Protein AF-A0A6I6GIM4-F1 (afdb_monomer)

Radius of gyration: 24.48 Å; Cα contacts (8 Å, |Δi|>4): 472; chains: 1; bounding box: 62×63×60 Å

Organism: NCBI:txid2676868

Mean predicted aligned error: 16.86 Å

Sequence (291 aa):
MNRTTFIKNLISLFGVGALPKALIKQYQKVYLLQCFVRGFRFHQGPKLLEQMTVGQLLELQREPQNEHDACAIALYYCPHMIGYIPREENEILSRLMDAQVVELLAEITHIEPKAQAWEHVAIAVYVLKEITNEPLPETASYLTTIESPNYRTLRSSNDRLTRVSYAQLAPHHGRKEIQNADDFYIRLVDHSDNDRVYQLIHEGFNTAENMELAVQESRIIINRNRLPQDLQLDDVVKALDDEIVNIDGHFAENGYVVANIDRLAELSARIQRFTEVTDKEGRLFFDAIMQ

Nearest PDB structures (foldseek):
  3k2y-assembly1_A  TM=8.276E-01  e=1.672E-06  Lactiplantibacillus plantarum
  4xzg-assembly1_A  TM=7.308E-01  e=5.152E-06  Homo sapiens
  4hiz-assembly1_A  TM=2.020E-01  e=6.082E+00  Escherichia phage phi92

Secondary structure (DSSP, 8-state):
--HHHHHHHHHHHTT-----GGG---EEEEEEEEEEPBTGGGSSHHHHGGG--TT-EEEEEE-TT-SS-TT-EEEEETTEEEEE--TTTHHHHHHHHHTT-S--EEEEEEE-TTS-TTTSEEEEEEEEEE--SSPPPGGGGGGGPPPPP---EEE-TTS-EEE---------TTPPPP-SHHHHHHHHHHT-SSTHHHHHHHHHHSSHHHHHHHHHTT-EEEEGGGS-HHHHHSHHHHHHHTT--B-TTTSSSS-EEEPPHHHHHHTGGGEEEEEEEE-TTS-EEEEEEE-

pLDDT: mean 76.74, std 18.9, range [29.77, 98.69]

InterPro domains:
  IPR014905 HIRAN domain [PF08797] (32-127)
  IPR014905 HIRAN domain [SM00910] (30-129)

Structure (mmCIF, N/CA/C/O backbone):
data_AF-A0A6I6GIM4-F1
#
_entry.id   AF-A0A6I6GIM4-F1
#
loop_
_atom_site.group_PDB
_atom_site.id
_atom_site.type_symbol
_atom_site.label_atom_id
_atom_site.label_alt_id
_atom_site.label_comp_id
_atom_site.label_asym_id
_atom_site.label_entity_id
_atom_site.label_seq_id
_atom_site.pdbx_PDB_ins_code
_atom_site.Cartn_x
_atom_site.Cartn_y
_atom_site.Cartn_z
_atom_site.occupancy
_atom_site.B_iso_or_equiv
_atom_site.auth_seq_id
_atom_site.auth_comp_id
_atom_site.auth_asym_id
_atom_site.auth_atom_id
_atom_site.pdbx_PDB_model_num
ATOM 1 N N . MET A 1 1 ? 0.442 34.697 10.704 1.00 51.22 1 MET A N 1
ATOM 2 C CA . MET A 1 1 ? -0.102 34.641 12.081 1.00 51.22 1 MET A CA 1
ATOM 3 C C . MET A 1 1 ? -0.052 33.186 12.535 1.00 51.22 1 MET A C 1
ATOM 5 O O . MET A 1 1 ? -0.595 32.347 11.830 1.00 51.22 1 MET A O 1
ATOM 9 N N . ASN A 1 2 ? 0.659 32.853 13.617 1.00 51.97 2 ASN A N 1
ATOM 10 C CA . ASN A 1 2 ? 0.813 31.455 14.049 1.00 51.97 2 ASN A CA 1
ATOM 11 C C . ASN A 1 2 ? -0.539 30.869 14.488 1.00 51.97 2 ASN A C 1
ATOM 13 O O . ASN A 1 2 ? -1.262 31.506 15.256 1.00 51.97 2 ASN A O 1
ATOM 17 N N . ARG A 1 3 ? -0.869 29.651 14.024 1.00 60.56 3 ARG A N 1
ATOM 18 C CA . ARG A 1 3 ? -2.146 28.954 14.310 1.00 60.56 3 ARG A CA 1
ATOM 19 C C . ARG A 1 3 ? -2.437 28.891 15.817 1.00 60.56 3 ARG A C 1
ATOM 21 O O . ARG A 1 3 ? -3.567 29.098 16.248 1.00 60.56 3 ARG A O 1
ATOM 28 N N . THR A 1 4 ? -1.392 28.733 16.625 1.00 65.25 4 THR A N 1
ATOM 29 C CA . THR A 1 4 ? -1.445 28.707 18.093 1.00 65.25 4 THR A CA 1
ATOM 30 C C . THR A 1 4 ? -1.867 30.043 18.711 1.00 65.25 4 THR A C 1
ATOM 32 O O . THR A 1 4 ? -2.562 30.061 19.723 1.00 65.25 4 THR A O 1
ATOM 35 N N . THR A 1 5 ? -1.468 31.171 18.121 1.00 66.12 5 THR A N 1
ATOM 36 C CA . THR A 1 5 ? -1.800 32.513 18.628 1.00 66.12 5 THR A CA 1
ATOM 37 C C . THR A 1 5 ? -3.248 32.879 18.308 1.00 66.12 5 THR A C 1
ATOM 39 O O . THR A 1 5 ? -3.926 33.478 19.135 1.00 66.12 5 THR A O 1
ATOM 42 N N . PHE A 1 6 ? -3.749 32.455 17.143 1.00 67.00 6 PHE A N 1
ATOM 43 C CA . PHE A 1 6 ? -5.148 32.651 16.760 1.00 67.00 6 PHE A CA 1
ATOM 44 C C . PHE A 1 6 ? -6.108 31.909 17.700 1.00 67.00 6 PHE A C 1
ATOM 46 O O . PHE A 1 6 ? -7.043 32.510 18.219 1.00 67.00 6 PHE A O 1
ATOM 53 N N . ILE A 1 7 ? -5.826 30.634 17.992 1.00 68.00 7 ILE A N 1
ATOM 54 C CA . ILE A 1 7 ? -6.651 29.821 18.898 1.00 68.00 7 ILE A CA 1
ATOM 55 C C . ILE A 1 7 ? -6.644 30.400 20.321 1.00 68.00 7 ILE A C 1
ATOM 57 O O . ILE A 1 7 ? -7.695 30.504 20.946 1.00 68.00 7 ILE A O 1
ATOM 61 N N . LYS A 1 8 ? -5.485 30.850 20.824 1.00 58.81 8 LYS A N 1
ATOM 62 C CA . LYS A 1 8 ? -5.384 31.486 22.150 1.00 58.81 8 LYS A CA 1
ATOM 63 C C . LYS A 1 8 ? -6.223 32.763 22.256 1.00 58.81 8 LYS A C 1
ATOM 65 O O . LYS A 1 8 ? -6.936 32.931 23.242 1.00 58.81 8 LYS A O 1
ATOM 70 N N . ASN A 1 9 ? -6.183 33.616 21.233 1.00 64.62 9 ASN A N 1
ATOM 71 C CA . ASN A 1 9 ? -6.959 34.857 21.213 1.00 64.62 9 ASN A CA 1
ATOM 72 C C . ASN A 1 9 ? -8.470 34.595 21.077 1.00 64.62 9 ASN A C 1
ATOM 74 O O . ASN A 1 9 ? -9.275 35.312 21.671 1.00 64.62 9 ASN A O 1
ATOM 78 N N . LEU A 1 10 ? -8.861 33.544 20.346 1.00 64.56 10 LEU A N 1
ATOM 79 C CA . LEU A 1 10 ? -10.259 33.132 20.225 1.00 64.56 10 LEU A CA 1
ATOM 80 C C . LEU A 1 10 ? -10.812 32.631 21.570 1.00 64.56 10 LEU A C 1
ATOM 82 O O . LEU A 1 10 ? -11.891 33.040 21.982 1.00 64.56 10 LEU A O 1
ATOM 86 N N . ILE A 1 11 ? -10.042 31.818 22.299 1.00 62.16 11 ILE A N 1
ATOM 87 C CA . ILE A 1 11 ? -10.429 31.294 23.620 1.00 62.16 11 ILE A CA 1
ATOM 88 C C . ILE A 1 11 ? -10.535 32.423 24.660 1.00 62.16 11 ILE A C 1
ATOM 90 O O . ILE A 1 11 ? -11.456 32.415 25.478 1.00 62.16 11 ILE A O 1
ATOM 94 N N . SER A 1 12 ? -9.658 33.436 24.601 1.00 58.34 12 SER A N 1
ATOM 95 C CA . SER A 1 12 ? -9.730 34.586 25.514 1.00 58.34 12 SER A CA 1
ATOM 96 C C . SER A 1 12 ? -10.961 35.472 25.301 1.00 58.34 12 SER A C 1
ATOM 98 O O . SER A 1 12 ? -11.430 36.078 26.260 1.00 58.34 12 SER A O 1
ATOM 100 N N . LEU A 1 13 ? -11.511 35.535 24.079 1.00 60.94 13 LEU A N 1
ATOM 101 C CA . LEU A 1 13 ? -12.712 36.329 23.783 1.00 60.94 13 LEU A CA 1
ATOM 102 C C . LEU A 1 13 ? -13.994 35.731 24.390 1.00 60.94 13 LEU A C 1
ATOM 104 O O . LEU A 1 13 ? -14.930 36.473 24.670 1.00 60.94 13 LEU A O 1
ATOM 108 N N . PHE A 1 14 ? -14.037 34.413 24.613 1.00 59.56 14 PHE A N 1
ATOM 109 C CA . PHE A 1 14 ? -15.214 33.706 25.138 1.00 59.56 14 PHE A CA 1
ATOM 110 C C . PHE A 1 14 ? -15.176 33.456 26.655 1.00 59.56 14 PHE A C 1
ATOM 112 O O . PHE A 1 14 ? -16.030 32.744 27.179 1.00 59.56 14 PHE A O 1
ATOM 119 N N . GLY A 1 15 ? -14.206 34.019 27.386 1.00 53.59 15 GLY A N 1
ATOM 120 C CA . GLY A 1 15 ? -14.157 33.917 28.852 1.00 53.59 15 GLY A CA 1
ATOM 121 C C . GLY A 1 15 ? -13.921 32.500 29.395 1.00 53.59 15 GLY A C 1
ATOM 122 O O . GLY A 1 15 ? -14.079 32.268 30.593 1.00 53.59 15 GLY A O 1
ATOM 123 N N . VAL A 1 16 ? -13.517 31.551 28.545 1.00 56.28 16 VAL A N 1
ATOM 124 C CA . VAL A 1 16 ? -13.188 30.181 28.953 1.00 56.28 16 VAL A CA 1
ATOM 125 C C . VAL A 1 16 ? -11.779 30.190 29.543 1.00 56.28 16 VAL A C 1
ATOM 127 O O . VAL A 1 16 ? -10.786 29.934 28.861 1.00 56.28 16 VAL A O 1
ATOM 130 N N . GLY A 1 17 ? -11.682 30.544 30.827 1.00 54.75 17 GLY A N 1
ATOM 131 C CA . GLY A 1 17 ? -10.484 30.295 31.623 1.00 54.75 17 GLY A CA 1
ATOM 132 C C . GLY A 1 17 ? -10.070 28.833 31.459 1.00 54.75 17 GLY A C 1
ATOM 133 O O . GLY A 1 17 ? -10.923 27.956 31.540 1.00 54.75 17 GLY A O 1
ATOM 134 N N . ALA A 1 18 ? -8.790 28.617 31.136 1.00 59.75 18 ALA A N 1
ATOM 135 C CA . ALA A 1 18 ? -8.115 27.335 30.912 1.00 59.75 18 ALA A CA 1
ATOM 136 C C . ALA A 1 18 ? -9.001 26.090 31.114 1.00 59.75 18 ALA A C 1
ATOM 138 O O . ALA A 1 18 ? -9.258 25.691 32.250 1.00 59.75 18 ALA A O 1
ATOM 139 N N . LEU A 1 19 ? -9.436 25.466 30.010 1.00 55.97 19 LEU A N 1
ATOM 140 C CA . LEU A 1 19 ? -10.153 24.190 30.068 1.00 55.97 19 LEU A CA 1
ATOM 141 C C . LEU A 1 19 ? -9.372 23.210 30.967 1.00 55.97 19 LEU A C 1
ATOM 1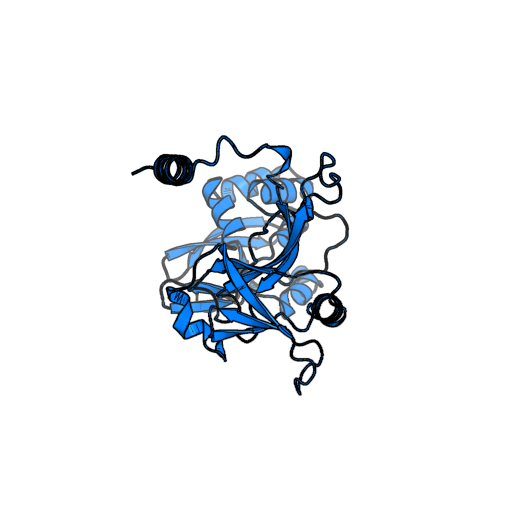43 O O . LEU A 1 19 ? -8.171 23.014 30.739 1.00 55.97 19 LEU A O 1
ATOM 147 N N . PRO A 1 20 ? -10.007 22.609 31.991 1.00 58.62 20 PRO A N 1
ATOM 148 C CA . PRO A 1 20 ? -9.328 21.649 32.845 1.00 58.62 20 PRO A CA 1
ATOM 149 C C . PRO A 1 20 ? -8.785 20.509 31.981 1.00 58.62 20 PRO A C 1
ATOM 151 O O . PRO A 1 20 ? -9.507 19.985 31.137 1.00 58.62 20 PRO A O 1
ATOM 154 N N . LYS A 1 21 ? -7.527 20.089 32.191 1.00 54.66 21 LYS A N 1
ATOM 155 C CA . LYS A 1 21 ? -6.903 18.989 31.422 1.00 54.66 21 LYS A CA 1
ATOM 156 C C . LYS A 1 21 ? -7.748 17.709 31.427 1.00 54.66 21 LYS A C 1
ATOM 158 O O . LYS A 1 21 ? -7.756 16.994 30.437 1.00 54.66 21 LYS A O 1
ATOM 163 N N . ALA A 1 22 ? -8.496 17.470 32.506 1.00 58.53 22 ALA A N 1
ATOM 164 C CA . ALA A 1 22 ? -9.428 16.350 32.642 1.00 58.53 22 ALA A CA 1
ATOM 165 C C . ALA A 1 22 ? -10.599 16.372 31.635 1.00 58.53 22 ALA A C 1
ATOM 167 O O . ALA A 1 22 ? -11.252 15.354 31.443 1.00 58.53 22 ALA A O 1
ATOM 168 N N . LEU A 1 23 ? -10.869 17.514 30.996 1.00 57.69 23 LEU A N 1
ATOM 169 C CA . LEU A 1 23 ? -11.900 17.664 29.969 1.00 57.69 23 LEU A CA 1
ATOM 170 C C . LEU A 1 23 ? -11.364 17.416 28.547 1.00 57.69 23 LEU A C 1
ATOM 172 O O . LEU A 1 23 ? -12.148 17.284 27.611 1.00 57.69 23 LEU A O 1
ATOM 176 N N . ILE A 1 24 ? -10.038 17.368 28.369 1.00 61.62 24 ILE A N 1
ATOM 177 C CA . ILE A 1 24 ? -9.392 17.149 27.071 1.00 61.62 24 ILE A CA 1
ATOM 178 C C . ILE A 1 24 ? -9.063 15.662 26.958 1.00 61.62 24 ILE A C 1
ATOM 180 O O . ILE A 1 24 ? -7.991 15.214 27.363 1.00 61.62 24 ILE A O 1
ATOM 184 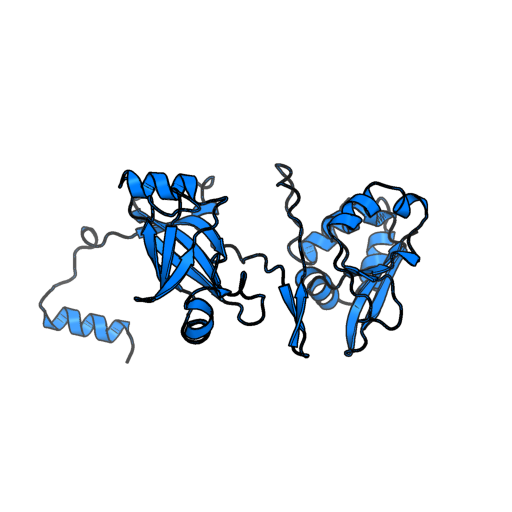N N . LYS A 1 25 ? -10.002 14.898 26.397 1.00 71.19 25 LYS A N 1
ATOM 185 C CA . LYS A 1 25 ? -9.758 13.506 26.020 1.00 71.19 25 LYS A CA 1
ATOM 186 C C . LYS A 1 25 ? -8.815 13.462 24.826 1.00 71.19 25 LYS A C 1
ATOM 188 O O . LYS A 1 25 ? -9.046 14.138 23.823 1.00 71.19 25 LYS A O 1
ATOM 193 N N . GLN A 1 26 ? -7.752 12.678 24.943 1.00 73.88 26 GLN A N 1
ATOM 194 C CA . GLN A 1 26 ? -6.850 12.408 23.831 1.00 73.88 26 GLN A CA 1
ATOM 195 C C . GLN A 1 26 ? -7.261 11.098 23.175 1.00 73.88 26 GLN A C 1
ATOM 197 O O . GLN A 1 26 ? -7.666 10.163 23.860 1.00 73.88 26 GLN A O 1
ATOM 202 N N . TYR A 1 27 ? -7.150 11.032 21.856 1.00 83.50 27 TYR A N 1
ATOM 203 C CA . TYR A 1 27 ? -7.453 9.834 21.087 1.00 83.50 27 TYR A CA 1
ATOM 204 C C . TYR A 1 27 ? -6.254 9.475 20.223 1.00 83.50 27 TYR A C 1
ATOM 206 O O . TYR A 1 27 ? -5.552 10.355 19.725 1.00 83.50 27 TYR A O 1
ATOM 214 N N . GLN A 1 28 ? -6.049 8.179 20.038 1.00 84.94 28 GLN A N 1
ATOM 215 C CA . GLN A 1 28 ? -5.113 7.628 19.072 1.00 84.94 28 GLN A CA 1
ATOM 216 C C . GLN A 1 28 ? -5.875 6.818 18.030 1.00 84.94 28 GLN A C 1
ATOM 218 O O . GLN A 1 28 ? -6.918 6.228 18.325 1.00 84.94 28 GLN A O 1
ATOM 223 N N . LYS A 1 29 ? -5.335 6.780 16.815 1.00 89.25 29 LYS A N 1
ATOM 224 C CA . LYS A 1 29 ? -5.848 5.926 15.748 1.00 89.25 29 LYS A CA 1
ATOM 225 C C . LYS A 1 29 ? -5.367 4.498 15.966 1.00 89.25 29 LYS A C 1
ATOM 227 O O . LYS A 1 29 ? -4.216 4.280 16.340 1.00 89.25 29 LYS A O 1
ATOM 232 N N . VAL A 1 30 ? -6.264 3.554 15.733 1.00 90.75 30 VAL A N 1
ATOM 233 C CA . VAL A 1 30 ? -5.975 2.121 15.680 1.00 90.75 30 VAL A CA 1
ATOM 234 C C . VAL A 1 30 ? -6.397 1.652 14.294 1.00 90.75 30 VAL A C 1
ATOM 236 O O . VAL A 1 30 ? -7.595 1.546 14.025 1.00 90.75 30 VAL A O 1
ATOM 239 N N . TYR A 1 31 ? -5.426 1.461 13.404 1.00 92.25 31 TYR A N 1
ATOM 240 C CA . TYR A 1 31 ? -5.646 1.041 12.024 1.00 92.25 31 TYR A CA 1
ATOM 241 C C . TYR A 1 31 ? -6.035 -0.436 11.986 1.00 92.25 31 TYR A C 1
ATOM 243 O O . TYR A 1 31 ? -5.350 -1.285 12.549 1.00 92.25 31 TYR A O 1
ATOM 251 N N . LEU A 1 32 ? -7.164 -0.722 11.343 1.00 93.62 32 LEU A N 1
ATOM 252 C CA . LEU A 1 32 ? -7.735 -2.062 11.206 1.00 93.62 32 LEU A CA 1
ATOM 253 C C . LEU A 1 32 ? -7.471 -2.656 9.822 1.00 93.62 32 LEU A C 1
ATOM 255 O O . LEU A 1 32 ? -7.380 -3.871 9.685 1.00 93.62 32 LEU A O 1
ATOM 259 N N . LEU A 1 33 ? -7.380 -1.798 8.803 1.00 94.12 33 LEU A N 1
ATOM 260 C CA . LEU A 1 33 ? -7.149 -2.189 7.418 1.00 94.12 33 LEU A CA 1
ATOM 261 C C . LEU A 1 33 ? -6.405 -1.074 6.682 1.00 94.12 33 LEU A C 1
ATOM 263 O O . LEU A 1 33 ? -6.779 0.090 6.813 1.00 94.12 33 LEU A O 1
ATOM 267 N N . GLN A 1 34 ? -5.407 -1.428 5.875 1.00 93.44 34 GLN A N 1
ATOM 268 C CA . GLN A 1 34 ? -4.736 -0.527 4.935 1.00 93.44 34 GLN A CA 1
ATOM 269 C C . GLN A 1 34 ? -4.830 -1.143 3.539 1.00 93.44 34 GLN A C 1
ATOM 271 O O . GLN A 1 34 ? -4.433 -2.287 3.350 1.00 93.44 34 GLN A O 1
ATOM 276 N N . CYS A 1 35 ? -5.407 -0.428 2.572 1.00 91.12 35 CYS A N 1
ATOM 277 C CA . CYS A 1 35 ? -5.702 -0.992 1.252 1.00 91.12 35 CYS A CA 1
ATOM 278 C C . CYS A 1 35 ? -5.802 0.085 0.161 1.00 91.12 35 CYS A C 1
ATOM 280 O O . CYS A 1 35 ? -5.913 1.276 0.447 1.00 91.12 35 CYS A O 1
ATOM 282 N N . PHE A 1 36 ? -5.804 -0.334 -1.108 1.00 94.88 36 PHE A N 1
ATOM 283 C CA . PHE A 1 36 ? -6.138 0.543 -2.235 1.00 94.88 36 PHE A CA 1
ATOM 284 C C . PHE A 1 36 ? -7.646 0.593 -2.492 1.00 94.88 36 PHE A C 1
ATOM 286 O O . PHE A 1 36 ? -8.333 -0.428 -2.408 1.00 94.88 36 PHE A O 1
ATOM 293 N N . VAL A 1 37 ? -8.145 1.756 -2.916 1.00 96.31 37 VAL A N 1
ATOM 294 C CA . VAL A 1 37 ? -9.558 1.943 -3.282 1.00 96.31 37 VAL A CA 1
ATOM 295 C C . VAL A 1 37 ? -9.926 1.082 -4.500 1.00 96.31 37 VAL A C 1
ATOM 297 O O . VAL A 1 37 ? -9.417 1.287 -5.606 1.00 96.31 37 VAL A O 1
ATOM 300 N N . ARG A 1 38 ? -10.851 0.126 -4.338 1.00 91.81 38 ARG A N 1
ATOM 301 C CA . ARG A 1 38 ? -11.343 -0.699 -5.455 1.00 91.81 38 ARG A CA 1
ATOM 302 C C . ARG A 1 38 ? -12.387 0.039 -6.269 1.00 91.81 38 ARG A C 1
ATOM 304 O O . ARG A 1 38 ? -13.130 0.874 -5.771 1.00 91.81 38 ARG A O 1
ATOM 311 N N . GLY A 1 39 ? -12.437 -0.275 -7.560 1.00 89.19 39 GLY A N 1
ATOM 312 C CA . GLY A 1 39 ? -13.379 0.357 -8.478 1.00 89.19 39 GLY A CA 1
ATOM 313 C C . GLY A 1 39 ? -13.064 1.821 -8.798 1.00 89.19 39 GLY A C 1
ATOM 314 O O . GLY A 1 39 ? -13.822 2.422 -9.549 1.00 89.19 39 GLY A O 1
ATOM 315 N N . PHE A 1 40 ? -11.941 2.377 -8.316 1.00 91.69 40 PHE A N 1
ATOM 316 C CA . PHE A 1 40 ? -11.606 3.801 -8.437 1.00 91.69 40 PHE A CA 1
ATOM 317 C C . PHE A 1 40 ? -11.823 4.353 -9.849 1.00 91.69 40 PHE A C 1
ATOM 319 O O . PHE A 1 40 ? -12.593 5.289 -10.049 1.00 91.69 40 PHE A O 1
ATOM 326 N N . ARG A 1 41 ? -11.265 3.672 -10.857 1.00 88.56 41 ARG A N 1
ATOM 327 C CA . ARG A 1 41 ? -11.407 4.006 -12.288 1.00 88.56 41 ARG A CA 1
ATOM 328 C C . ARG A 1 41 ? -12.841 4.077 -12.835 1.00 88.56 41 ARG A C 1
ATOM 330 O O . ARG A 1 41 ? -13.033 4.653 -13.900 1.00 88.56 41 ARG A O 1
ATOM 337 N N . PHE A 1 42 ? -13.814 3.453 -12.176 1.00 90.38 42 PHE A N 1
ATOM 338 C CA . PHE A 1 42 ? -15.206 3.368 -12.632 1.00 90.38 42 PHE A CA 1
ATOM 339 C C . PHE A 1 42 ? -16.126 4.395 -11.959 1.00 90.38 42 PHE A C 1
ATOM 341 O O . PHE A 1 42 ? -17.288 4.518 -12.345 1.00 90.38 42 PHE A O 1
ATOM 348 N N . HIS A 1 43 ? -15.615 5.153 -10.987 1.00 93.75 43 HIS A N 1
ATOM 349 C CA . HIS A 1 43 ? -16.378 6.143 -10.228 1.00 93.75 43 HIS A CA 1
ATOM 350 C C . HIS A 1 43 ? -15.786 7.549 -10.393 1.00 93.75 43 HIS A C 1
ATOM 352 O O . HIS A 1 43 ? -15.077 7.824 -11.362 1.00 93.75 43 HIS A O 1
ATOM 358 N N . GLN A 1 44 ? -16.103 8.487 -9.493 1.00 94.31 44 GLN A N 1
ATOM 359 C CA . GLN A 1 44 ? -15.627 9.872 -9.629 1.00 94.31 44 GLN A CA 1
ATOM 360 C C . GLN A 1 44 ? -14.148 10.046 -9.249 1.00 94.31 44 GLN A C 1
ATOM 362 O O . GLN A 1 44 ? -13.592 11.116 -9.486 1.00 94.31 44 GLN A O 1
ATOM 367 N N . GLY A 1 45 ? -13.501 9.001 -8.717 1.00 91.56 45 GLY A N 1
ATOM 368 C CA . GLY A 1 45 ? -12.110 9.013 -8.256 1.00 91.56 45 GLY A CA 1
ATOM 369 C C . GLY A 1 45 ? -11.124 9.681 -9.228 1.00 91.56 45 GLY A C 1
ATOM 370 O O . GLY A 1 45 ? -10.518 10.683 -8.855 1.00 91.56 45 GLY A O 1
ATOM 371 N N . PRO A 1 46 ? -11.000 9.224 -10.491 1.00 91.19 46 PRO A N 1
ATOM 372 C CA . PRO A 1 46 ? -10.061 9.782 -11.462 1.00 91.19 46 PRO A CA 1
ATOM 373 C C . PRO A 1 46 ? -10.218 11.283 -11.708 1.00 91.19 46 PRO A C 1
ATOM 375 O O . PRO A 1 46 ? -9.227 11.965 -11.936 1.00 91.19 46 PRO A O 1
ATOM 378 N N . LYS A 1 47 ? -11.447 11.814 -11.647 1.00 93.19 47 LYS A N 1
ATOM 379 C CA . LYS A 1 47 ? -11.712 13.248 -11.863 1.00 93.19 47 LYS A CA 1
ATOM 380 C C . LYS A 1 47 ? -11.324 14.108 -10.663 1.00 93.19 47 LYS A C 1
ATOM 382 O O . LYS A 1 47 ? -11.140 15.312 -10.808 1.00 93.19 47 LYS A O 1
ATOM 387 N N . LEU A 1 48 ? -11.267 13.497 -9.485 1.00 94.81 48 LEU A N 1
ATOM 388 C CA . LEU A 1 48 ? -11.019 14.161 -8.209 1.00 94.81 48 LEU A CA 1
ATOM 389 C C . LEU A 1 48 ? -9.588 13.934 -7.708 1.00 94.81 48 LEU A C 1
ATOM 391 O O . LEU A 1 48 ? -9.199 14.550 -6.724 1.00 94.81 48 LEU A O 1
ATOM 395 N N . LEU A 1 49 ? -8.801 13.092 -8.386 1.00 92.81 49 LEU A N 1
ATOM 396 C CA . LEU A 1 49 ? -7.470 12.671 -7.948 1.00 92.81 49 LEU A CA 1
ATOM 397 C C . LEU A 1 49 ? -6.533 13.848 -7.643 1.00 92.81 49 LEU A C 1
ATOM 399 O O . LEU A 1 49 ? -5.874 13.845 -6.613 1.00 92.81 49 LEU A O 1
ATOM 403 N N . GLU A 1 50 ? -6.514 14.876 -8.494 1.00 92.94 50 GLU A N 1
ATOM 404 C CA . GLU A 1 50 ? -5.672 16.068 -8.293 1.00 92.94 50 GLU A CA 1
ATOM 4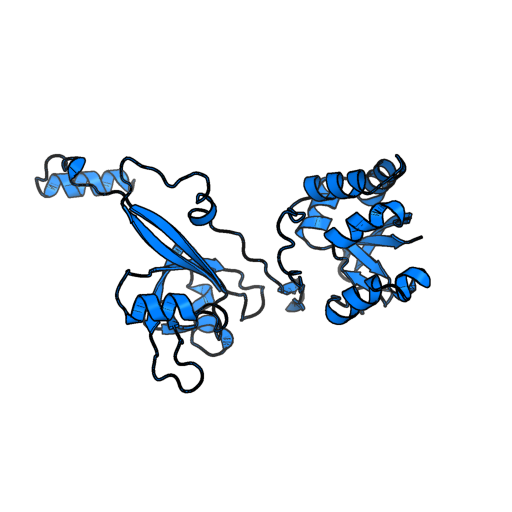05 C C . GLU A 1 50 ? -6.102 16.930 -7.092 1.00 92.94 50 GLU A C 1
ATOM 407 O O . GLU A 1 50 ? -5.329 17.757 -6.615 1.00 92.94 50 GLU A O 1
ATOM 412 N N . GLN A 1 51 ? -7.334 16.760 -6.605 1.00 94.50 51 GLN A N 1
ATOM 413 C CA . GLN A 1 51 ? -7.889 17.498 -5.463 1.00 94.50 51 GLN A CA 1
ATOM 414 C C . GLN A 1 51 ? -7.674 16.752 -4.139 1.00 94.50 51 GLN A C 1
ATOM 416 O O . GLN A 1 51 ? -7.782 17.346 -3.065 1.00 94.50 51 GLN A O 1
ATOM 421 N N . MET A 1 52 ? -7.373 15.454 -4.212 1.00 95.31 52 MET A N 1
ATOM 422 C CA . MET A 1 52 ? -7.145 14.607 -3.050 1.00 95.31 52 MET A CA 1
ATOM 423 C C . MET A 1 52 ? -5.802 14.922 -2.392 1.00 95.31 52 MET A C 1
ATOM 425 O O . MET A 1 52 ? -4.814 15.262 -3.037 1.00 95.31 52 MET A O 1
ATOM 429 N N . THR A 1 53 ? -5.751 14.803 -1.072 1.00 93.12 53 THR A N 1
ATOM 430 C CA . THR A 1 53 ? -4.543 15.008 -0.274 1.00 93.12 53 THR A CA 1
ATOM 431 C C . THR A 1 53 ? -4.467 13.948 0.818 1.00 93.12 53 THR A C 1
ATOM 433 O O . THR A 1 53 ? -5.478 13.585 1.419 1.00 93.12 53 THR A O 1
ATOM 436 N N . VAL A 1 54 ? -3.254 13.472 1.099 1.00 92.81 54 VAL A N 1
ATOM 437 C CA . VAL A 1 54 ? -2.981 12.567 2.223 1.00 92.81 54 VAL A CA 1
ATOM 438 C C . VAL A 1 54 ? -3.488 13.169 3.541 1.00 92.81 54 VAL A C 1
ATOM 440 O O . VAL A 1 54 ? -3.343 14.366 3.796 1.00 92.81 54 VAL A O 1
ATOM 443 N N . GLY A 1 55 ? -4.107 12.333 4.373 1.00 88.25 55 GLY A N 1
ATOM 444 C CA . GLY A 1 55 ? -4.75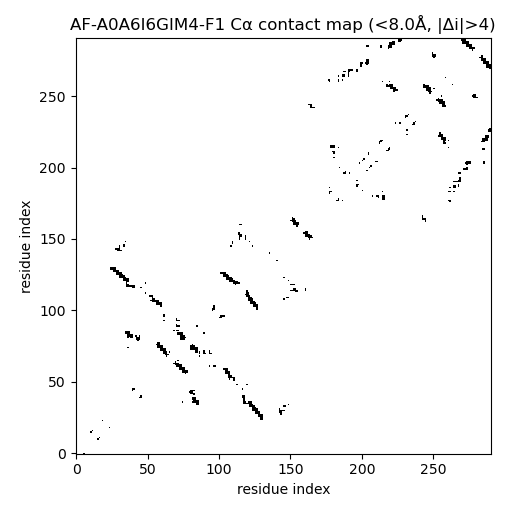0 12.688 5.637 1.00 88.25 55 GLY A CA 1
ATOM 445 C C . GLY A 1 55 ? -6.188 13.198 5.504 1.00 88.25 55 GLY A C 1
ATOM 446 O O . GLY A 1 55 ? -6.822 13.480 6.520 1.00 88.25 55 GLY A O 1
ATOM 447 N N . GLN A 1 56 ? -6.728 13.340 4.286 1.00 95.25 56 GLN A N 1
ATOM 448 C CA . GLN A 1 56 ? -8.143 13.672 4.110 1.00 95.25 56 GLN A CA 1
ATOM 449 C C . GLN A 1 56 ? -9.035 12.483 4.470 1.00 95.25 56 GLN A C 1
ATOM 451 O O . GLN A 1 56 ? -8.749 11.341 4.106 1.00 95.25 56 GLN A O 1
ATOM 456 N N . LEU A 1 57 ? -10.129 12.782 5.170 1.00 96.69 57 LEU A N 1
ATOM 457 C CA . LEU A 1 57 ? -11.108 11.794 5.603 1.00 96.69 57 LEU A CA 1
ATOM 458 C C . LEU A 1 57 ? -11.995 11.341 4.442 1.00 96.69 57 LEU A C 1
ATOM 460 O O . LEU A 1 57 ? -12.338 12.133 3.560 1.00 96.69 57 LEU A O 1
ATOM 464 N N . LEU A 1 58 ? -12.396 10.077 4.499 1.00 97.88 58 LEU A N 1
ATOM 465 C CA . LEU A 1 58 ? -13.373 9.467 3.610 1.00 97.88 58 LEU A CA 1
ATOM 466 C C . LEU A 1 58 ? -14.574 8.989 4.422 1.00 97.88 58 LEU A C 1
ATOM 468 O O . LEU A 1 58 ? -14.426 8.510 5.547 1.00 97.88 58 LEU A O 1
ATOM 472 N N . GLU A 1 59 ? -15.757 9.095 3.828 1.00 97.94 59 GLU A N 1
ATOM 473 C CA . GLU A 1 59 ? -16.977 8.527 4.393 1.00 97.94 59 GLU A CA 1
ATOM 474 C C . GLU A 1 59 ? -17.144 7.076 3.922 1.00 97.94 59 GLU A C 1
ATOM 476 O O . GLU A 1 59 ? -16.946 6.757 2.745 1.00 97.94 59 GLU A O 1
ATOM 481 N N . LEU A 1 60 ? -17.476 6.196 4.869 1.00 98.19 60 LEU A N 1
ATOM 482 C CA . LEU A 1 60 ? -17.751 4.779 4.648 1.00 98.19 60 LEU A CA 1
ATOM 483 C C . LEU A 1 60 ? -19.266 4.569 4.656 1.00 98.19 60 LEU A C 1
ATOM 485 O O . LEU A 1 60 ? -19.913 4.786 5.680 1.00 98.19 60 LEU A O 1
ATOM 489 N N . GLN A 1 61 ? -19.831 4.093 3.548 1.00 98.00 61 GLN A N 1
ATOM 490 C CA . GLN A 1 61 ? -21.265 3.836 3.428 1.00 98.00 61 GLN A CA 1
ATOM 491 C C . GLN A 1 61 ? -21.536 2.355 3.158 1.00 98.00 61 GLN A C 1
ATOM 493 O O . GLN A 1 61 ? -21.047 1.778 2.188 1.00 98.00 61 GLN A O 1
ATOM 498 N N . ARG A 1 62 ? -22.347 1.722 4.012 1.00 98.00 62 ARG A N 1
ATOM 499 C CA . ARG A 1 62 ? -22.785 0.334 3.816 1.00 98.00 62 ARG A CA 1
ATOM 500 C C . ARG A 1 62 ? -23.802 0.215 2.684 1.00 98.00 62 ARG A C 1
ATOM 502 O O . ARG A 1 62 ? -24.781 0.956 2.652 1.00 98.00 62 ARG A O 1
ATOM 509 N N . GLU A 1 63 ? -23.617 -0.789 1.828 1.00 98.00 63 GLU A N 1
ATOM 510 C CA . GLU A 1 63 ? -24.563 -1.177 0.774 1.00 98.00 63 GLU A CA 1
ATOM 511 C C . GLU A 1 63 ? -24.979 -2.660 0.909 1.00 98.00 63 GLU A C 1
ATOM 513 O O . GLU A 1 63 ? -24.596 -3.496 0.093 1.00 98.00 63 GLU A O 1
ATOM 518 N N . PRO A 1 64 ? -25.780 -3.041 1.923 1.00 97.56 64 PRO A N 1
ATOM 519 C CA . PRO A 1 64 ? -26.148 -4.444 2.161 1.00 97.56 64 PRO A CA 1
ATOM 520 C C . PRO A 1 64 ? -27.018 -5.070 1.058 1.00 97.56 64 PRO A C 1
ATOM 522 O O . PRO A 1 64 ? -27.152 -6.288 0.999 1.00 97.56 64 PRO A O 1
ATOM 525 N N . GLN A 1 65 ? -27.628 -4.243 0.204 1.00 97.56 65 GLN A N 1
ATOM 526 C CA . GLN A 1 65 ? -28.461 -4.664 -0.930 1.00 97.56 65 GLN A CA 1
ATOM 527 C C . GLN A 1 65 ? -27.709 -4.603 -2.269 1.00 97.56 65 GLN A C 1
ATOM 529 O O . GLN A 1 65 ? -28.333 -4.653 -3.326 1.00 97.56 65 GLN A O 1
ATOM 534 N N . ASN A 1 66 ? -26.383 -4.441 -2.245 1.00 97.12 66 ASN A N 1
ATOM 535 C CA . ASN A 1 66 ? -25.579 -4.444 -3.459 1.00 97.12 66 ASN A CA 1
ATOM 536 C C . ASN A 1 66 ? -25.673 -5.818 -4.151 1.00 97.12 66 ASN A C 1
ATOM 538 O O . ASN A 1 66 ? -25.440 -6.856 -3.532 1.00 97.12 66 ASN A O 1
ATOM 542 N N . GLU A 1 67 ? -26.016 -5.819 -5.442 1.00 95.00 67 GLU A N 1
ATOM 543 C CA . GLU A 1 67 ? -26.312 -7.036 -6.216 1.00 95.00 67 GLU A CA 1
ATOM 544 C C . GLU A 1 67 ? -25.098 -7.963 -6.395 1.00 95.00 67 GLU A C 1
ATOM 546 O O . GLU A 1 67 ? -25.254 -9.154 -6.668 1.00 95.00 67 GLU A O 1
ATOM 551 N N . HIS A 1 68 ? -23.882 -7.430 -6.255 1.00 93.94 68 HIS A N 1
ATOM 552 C CA . HIS A 1 68 ? -22.640 -8.175 -6.452 1.00 93.94 68 HIS A CA 1
ATOM 553 C C . HIS A 1 68 ? -22.014 -8.656 -5.139 1.00 93.94 68 HIS A C 1
ATOM 555 O O . HIS A 1 68 ? -21.343 -9.695 -5.124 1.00 93.94 68 HIS A O 1
ATOM 561 N N . ASP A 1 69 ? -22.206 -7.901 -4.054 1.00 97.12 69 ASP A N 1
ATOM 562 C CA . ASP A 1 69 ? -21.595 -8.169 -2.755 1.00 97.12 69 ASP A CA 1
ATOM 563 C C . ASP A 1 69 ? -22.386 -7.552 -1.588 1.00 97.12 69 ASP A C 1
ATOM 565 O O . ASP A 1 69 ? -22.324 -6.351 -1.343 1.00 97.12 69 ASP A O 1
ATOM 569 N N . ALA A 1 70 ? -23.054 -8.383 -0.786 1.00 97.31 70 ALA A N 1
ATOM 570 C CA . ALA A 1 70 ? -23.791 -7.932 0.399 1.00 97.31 70 ALA A CA 1
ATOM 571 C C . ALA A 1 70 ? -22.894 -7.288 1.487 1.00 97.31 70 ALA A C 1
ATOM 573 O O . ALA A 1 70 ? -23.380 -6.549 2.353 1.00 97.31 70 ALA A O 1
ATOM 574 N N . CYS A 1 71 ? -21.579 -7.530 1.455 1.00 97.75 71 CYS A N 1
ATOM 575 C CA . CYS A 1 71 ? -20.618 -6.910 2.368 1.00 97.75 71 CYS A CA 1
ATOM 576 C C . CYS A 1 71 ? -20.083 -5.559 1.865 1.00 97.75 71 CYS A C 1
ATOM 578 O O . CYS A 1 71 ? -19.263 -4.954 2.551 1.00 97.75 71 CYS A O 1
ATOM 580 N N . ALA A 1 72 ? -20.561 -5.046 0.724 1.00 98.44 72 ALA A N 1
ATOM 581 C CA . ALA A 1 72 ? -20.017 -3.849 0.088 1.00 98.44 72 ALA A CA 1
ATOM 582 C C . ALA A 1 72 ? -20.001 -2.607 1.003 1.00 98.44 72 ALA A C 1
ATOM 584 O O . ALA A 1 72 ? -21.007 -2.222 1.611 1.00 98.44 72 ALA A O 1
ATOM 585 N N . ILE A 1 73 ? -18.844 -1.946 1.065 1.00 98.69 73 ILE A N 1
ATOM 586 C CA . ILE A 1 73 ? -18.653 -0.669 1.760 1.00 98.69 73 ILE A CA 1
ATOM 587 C C . ILE A 1 73 ? -18.134 0.333 0.737 1.00 98.69 73 ILE A C 1
ATOM 589 O O . ILE A 1 73 ? -16.994 0.221 0.278 1.00 98.69 73 ILE A O 1
ATOM 593 N N . ALA A 1 74 ? -18.987 1.276 0.355 1.00 98.50 74 ALA A N 1
ATOM 594 C CA . ALA A 1 74 ? -18.651 2.351 -0.560 1.00 98.50 74 ALA A CA 1
ATOM 595 C C . ALA A 1 74 ? -17.821 3.427 0.154 1.00 98.50 74 ALA A C 1
ATOM 597 O O . ALA A 1 74 ? -18.035 3.729 1.329 1.00 98.50 74 ALA A O 1
ATOM 598 N N . LEU A 1 75 ? -16.874 4.002 -0.579 1.00 98.56 75 LEU A N 1
ATOM 599 C CA . LEU A 1 75 ? -15.977 5.064 -0.143 1.00 98.56 75 LEU A CA 1
ATOM 600 C C . LEU A 1 75 ? -16.354 6.368 -0.834 1.00 98.56 75 LEU A C 1
ATOM 602 O O . LEU A 1 75 ? -16.402 6.441 -2.068 1.00 98.56 75 LEU A O 1
ATOM 606 N N . TYR A 1 76 ? -16.556 7.408 -0.035 1.00 98.31 76 TYR A N 1
ATOM 607 C CA . TYR A 1 76 ? -16.941 8.732 -0.499 1.00 98.31 76 TYR A CA 1
ATOM 608 C C . TYR A 1 76 ? -15.880 9.773 -0.148 1.00 98.31 76 TYR A C 1
ATOM 610 O O . TYR A 1 76 ? -15.457 9.908 1.000 1.00 98.31 76 TYR A O 1
ATOM 618 N N . TYR A 1 77 ? -15.466 10.528 -1.164 1.00 96.88 77 TYR A N 1
ATOM 619 C CA . TYR A 1 77 ? -14.657 11.731 -1.029 1.00 96.88 77 TYR A CA 1
ATOM 620 C C . TYR A 1 77 ? -15.565 12.952 -1.193 1.00 96.88 77 TYR A C 1
ATOM 622 O O . TYR A 1 77 ? -16.026 13.257 -2.299 1.00 96.88 77 TYR A O 1
ATOM 630 N N . CYS A 1 78 ? -15.865 13.633 -0.083 1.00 88.12 78 CYS A N 1
ATOM 631 C CA . CYS A 1 78 ? -16.947 14.625 -0.030 1.00 88.12 78 CYS A CA 1
ATOM 632 C C . CYS A 1 78 ? -18.267 13.978 -0.546 1.00 88.12 78 CYS A C 1
ATOM 634 O O . CYS A 1 78 ? -18.475 12.811 -0.224 1.00 88.12 78 CYS A O 1
ATOM 636 N N . PRO A 1 79 ? -19.179 14.604 -1.328 1.00 94.19 79 PRO A N 1
ATOM 637 C CA . PRO A 1 79 ? -20.405 13.903 -1.728 1.00 94.19 79 PRO A CA 1
ATOM 638 C C . PRO A 1 79 ? -20.180 12.892 -2.871 1.00 94.19 79 PRO A C 1
ATOM 640 O O . PRO A 1 79 ? -21.145 12.408 -3.464 1.00 94.19 79 PRO A O 1
ATOM 643 N N . HIS A 1 80 ? -18.932 12.613 -3.262 1.00 97.00 80 HIS A N 1
ATOM 644 C CA . HIS A 1 80 ? -18.626 11.835 -4.455 1.00 97.00 80 HIS A CA 1
ATOM 645 C C . HIS A 1 80 ? -18.138 10.436 -4.107 1.00 97.00 80 HIS A C 1
ATOM 647 O O . HIS A 1 80 ? -17.096 10.273 -3.480 1.00 97.00 80 HIS A O 1
ATOM 653 N N . MET A 1 81 ? -18.854 9.423 -4.595 1.00 97.44 81 MET A N 1
ATOM 654 C CA . MET A 1 81 ? -18.397 8.043 -4.498 1.00 97.44 81 MET A CA 1
ATOM 655 C C . MET A 1 81 ? -17.158 7.848 -5.375 1.00 97.44 81 MET A C 1
ATOM 657 O O . MET A 1 81 ? -17.158 8.188 -6.567 1.00 97.44 81 MET A O 1
ATOM 661 N N . ILE A 1 82 ? -16.094 7.332 -4.769 1.00 97.25 82 ILE A N 1
ATOM 662 C CA . ILE A 1 82 ? -14.796 7.127 -5.415 1.00 97.25 82 ILE A CA 1
ATOM 663 C C . ILE A 1 82 ? -14.427 5.656 -5.540 1.00 97.25 82 ILE A C 1
ATOM 665 O O . ILE A 1 82 ? -13.478 5.362 -6.251 1.00 97.25 82 ILE A O 1
ATOM 669 N N . GLY A 1 83 ? -15.147 4.740 -4.896 1.00 97.56 83 GLY A N 1
ATOM 670 C CA . GLY A 1 83 ? -14.889 3.309 -4.983 1.00 97.56 83 GLY A CA 1
ATOM 671 C C . GLY A 1 83 ? -15.392 2.545 -3.771 1.00 97.56 83 GLY A C 1
ATOM 672 O O . GLY A 1 83 ? -16.323 2.981 -3.103 1.00 97.56 83 GLY A O 1
ATOM 673 N N . TYR A 1 84 ? -14.760 1.409 -3.496 1.00 98.25 84 TYR A N 1
ATOM 674 C CA . TYR A 1 84 ? -15.152 0.473 -2.447 1.00 98.25 84 TYR A CA 1
ATOM 675 C C . TYR A 1 84 ? -13.941 -0.046 -1.666 1.00 98.25 84 TYR A C 1
ATOM 677 O O . TYR A 1 84 ? -12.820 -0.082 -2.187 1.00 98.25 84 TYR A O 1
ATOM 685 N N . ILE A 1 85 ? -14.191 -0.502 -0.438 1.00 97.69 85 ILE A N 1
ATOM 686 C CA . ILE A 1 85 ? -13.280 -1.405 0.279 1.00 97.69 85 ILE A CA 1
ATOM 687 C C . ILE A 1 85 ? -13.164 -2.724 -0.509 1.00 97.69 85 ILE A C 1
ATOM 689 O O . ILE A 1 85 ? -14.180 -3.187 -1.044 1.00 97.69 85 ILE A O 1
ATOM 693 N N . PRO A 1 86 ? -11.969 -3.343 -0.603 1.00 94.19 86 PRO A N 1
ATOM 694 C CA . PRO A 1 86 ? -11.804 -4.622 -1.283 1.00 94.19 86 PRO A CA 1
ATOM 695 C C . PRO A 1 86 ? -12.740 -5.714 -0.766 1.00 94.19 86 PRO A C 1
ATOM 697 O O . PRO A 1 86 ? -12.944 -5.861 0.438 1.00 94.19 86 PRO A O 1
ATOM 700 N N . ARG A 1 87 ? -13.300 -6.499 -1.692 1.00 88.12 87 ARG A N 1
ATOM 701 C CA . ARG A 1 87 ? -14.265 -7.564 -1.379 1.00 88.12 87 ARG A CA 1
ATOM 702 C C . ARG A 1 87 ? -13.658 -8.627 -0.470 1.00 88.12 87 ARG A C 1
ATOM 704 O O . ARG A 1 87 ? -14.326 -9.159 0.403 1.00 88.12 87 ARG A O 1
ATOM 711 N N . GLU A 1 88 ? -12.387 -8.924 -0.690 1.00 89.25 88 GLU A N 1
ATOM 712 C CA . GLU A 1 88 ? -11.597 -9.880 0.074 1.00 89.25 88 GLU A CA 1
ATOM 713 C C . GLU A 1 88 ? -11.376 -9.473 1.546 1.00 89.25 88 GLU A C 1
ATOM 715 O O . GLU A 1 88 ? -11.056 -10.328 2.366 1.00 89.25 88 GLU A O 1
ATOM 720 N N . GLU A 1 89 ? -11.586 -8.199 1.901 1.00 88.19 89 GLU A N 1
ATOM 721 C CA . GLU A 1 89 ? -11.255 -7.638 3.223 1.00 88.19 89 GLU A CA 1
ATOM 722 C C . GLU A 1 89 ? -12.452 -6.963 3.923 1.00 88.19 89 GLU A C 1
ATOM 724 O O . GLU A 1 89 ? -12.360 -6.569 5.088 1.00 88.19 89 GLU A O 1
ATOM 729 N N . ASN A 1 90 ? -13.598 -6.820 3.247 1.00 95.06 90 ASN A N 1
ATOM 730 C CA . ASN A 1 90 ? -14.717 -6.015 3.746 1.00 95.06 90 ASN A CA 1
ATOM 731 C C . ASN A 1 90 ? -15.639 -6.732 4.751 1.00 95.06 90 ASN A C 1
ATOM 733 O O . ASN A 1 90 ? -16.389 -6.058 5.454 1.00 95.06 90 ASN A O 1
ATOM 737 N N . GLU A 1 91 ? -15.590 -8.064 4.858 1.00 96.19 91 GLU A N 1
ATOM 738 C CA . GLU A 1 91 ? -16.569 -8.861 5.618 1.00 96.19 91 GLU A CA 1
ATOM 739 C C . GLU A 1 91 ? -16.595 -8.519 7.117 1.00 96.19 91 GLU A C 1
ATOM 741 O O . GLU A 1 91 ? -17.659 -8.399 7.725 1.00 96.19 91 GLU A O 1
ATOM 746 N N . ILE A 1 92 ? -15.427 -8.353 7.743 1.00 96.69 92 ILE A N 1
ATOM 747 C CA . ILE A 1 92 ? -15.359 -8.027 9.175 1.00 96.69 92 ILE A CA 1
ATOM 748 C C . ILE A 1 92 ? -15.835 -6.592 9.409 1.00 96.69 92 ILE A C 1
ATOM 750 O O . ILE A 1 92 ? -16.621 -6.342 10.323 1.00 96.69 92 ILE A O 1
ATOM 754 N N . LEU A 1 93 ? -15.401 -5.653 8.565 1.00 97.44 93 LEU A N 1
ATOM 755 C CA . LEU A 1 93 ? -15.792 -4.249 8.669 1.00 97.44 93 LEU A CA 1
ATOM 756 C C . LEU A 1 93 ? -17.302 -4.077 8.465 1.00 97.44 93 LEU A C 1
ATOM 758 O O . LEU A 1 93 ? -17.939 -3.341 9.216 1.00 97.44 93 LEU A O 1
ATOM 762 N N . SER A 1 94 ? -17.891 -4.800 7.510 1.00 97.81 94 SER A N 1
ATOM 763 C CA . SER A 1 94 ? -19.321 -4.722 7.211 1.00 97.81 94 SER A CA 1
ATOM 764 C C . SER A 1 94 ? -20.160 -5.167 8.405 1.00 97.81 94 SER A C 1
ATOM 766 O O . SER A 1 94 ? -21.080 -4.458 8.804 1.00 97.81 94 SER A O 1
ATOM 768 N N . ARG A 1 95 ? -19.766 -6.264 9.063 1.00 97.88 95 ARG A N 1
ATOM 769 C CA . ARG A 1 95 ? -20.397 -6.748 10.299 1.00 97.88 95 ARG A CA 1
ATOM 770 C C . ARG A 1 95 ? -20.295 -5.744 11.442 1.00 97.88 95 ARG A C 1
ATOM 772 O O . ARG A 1 95 ? -21.270 -5.563 12.167 1.00 97.88 95 ARG A O 1
ATOM 779 N N . LEU A 1 96 ? -19.140 -5.096 11.612 1.00 97.38 96 LEU A N 1
ATOM 780 C CA . LEU A 1 96 ? -18.952 -4.075 12.649 1.00 97.38 96 LEU A CA 1
ATOM 781 C C . LEU A 1 96 ? -19.868 -2.864 12.424 1.00 97.38 96 LEU A C 1
ATOM 783 O O . LEU A 1 96 ? -20.468 -2.376 13.384 1.00 97.38 96 LEU A O 1
ATOM 787 N N . MET A 1 97 ? -20.008 -2.421 11.170 1.00 97.56 97 MET A N 1
ATOM 788 C CA . MET A 1 97 ? -20.914 -1.332 10.791 1.00 97.56 97 MET A CA 1
ATOM 789 C C . MET A 1 97 ? -22.384 -1.730 10.960 1.00 97.56 97 MET A C 1
ATOM 791 O O . MET A 1 97 ? -23.150 -0.978 11.556 1.00 97.56 97 MET A O 1
ATOM 795 N N . ASP A 1 98 ? -22.771 -2.918 10.489 1.00 97.50 98 ASP A N 1
ATOM 796 C CA . ASP A 1 98 ? -24.152 -3.415 10.559 1.00 97.50 98 ASP A CA 1
ATOM 797 C C . ASP A 1 98 ? -24.611 -3.588 12.015 1.00 97.50 98 ASP A C 1
ATOM 799 O O . ASP A 1 98 ? -25.751 -3.272 12.356 1.00 97.50 98 ASP A O 1
ATOM 803 N N . ALA A 1 99 ? -23.710 -4.039 12.893 1.00 97.19 99 ALA A N 1
ATOM 804 C CA . ALA A 1 99 ? -23.966 -4.173 14.324 1.00 97.19 99 ALA A CA 1
ATOM 805 C C . ALA A 1 99 ? -23.810 -2.855 15.111 1.00 97.19 99 ALA A C 1
ATOM 807 O O . ALA A 1 99 ? -24.118 -2.832 16.301 1.00 97.19 99 ALA A O 1
ATOM 808 N N . GLN A 1 100 ? -23.328 -1.778 14.474 1.00 94.88 100 GLN A N 1
ATOM 809 C CA . GLN A 1 100 ? -23.085 -0.460 15.084 1.00 94.88 100 GLN A CA 1
ATOM 810 C C . GLN A 1 100 ? -22.236 -0.525 16.365 1.00 94.88 100 GLN A C 1
ATOM 812 O O . GLN A 1 100 ? -22.438 0.233 17.312 1.00 94.88 100 GLN A O 1
ATOM 817 N N . VAL A 1 101 ? -21.282 -1.460 16.408 1.00 92.25 101 VAL A N 1
ATOM 818 C CA . VAL A 1 101 ? -20.458 -1.712 17.603 1.00 92.25 101 VAL A CA 1
ATOM 819 C C . VAL A 1 101 ? -19.401 -0.626 17.783 1.00 92.25 101 VAL A C 1
ATOM 821 O O . VAL A 1 101 ? -19.062 -0.264 18.909 1.00 92.25 101 VAL A O 1
ATOM 824 N N . VAL A 1 102 ? -18.865 -0.117 16.675 1.00 93.25 102 VAL A N 1
ATOM 825 C CA . VAL A 1 102 ? -17.813 0.896 16.668 1.00 93.25 102 VAL A CA 1
ATOM 826 C C . VAL A 1 102 ? -17.948 1.795 15.445 1.00 93.25 102 VAL A C 1
ATOM 828 O O . VAL A 1 102 ? -18.328 1.340 14.366 1.00 93.25 102 VAL A O 1
ATOM 831 N N . GLU A 1 103 ? -17.627 3.074 15.617 1.00 95.12 103 GLU A N 1
ATOM 832 C CA . GLU A 1 103 ? -17.543 4.030 14.517 1.00 95.12 103 GLU A CA 1
ATOM 833 C C . GLU A 1 103 ? -16.227 3.827 13.759 1.00 95.12 103 GLU A C 1
ATOM 835 O O . GLU A 1 103 ? -15.138 4.051 14.296 1.00 95.12 103 GLU A O 1
ATOM 840 N N . LEU A 1 104 ? -16.339 3.361 12.515 1.00 97.25 104 LEU A N 1
ATOM 841 C CA . LEU A 1 104 ? -15.210 3.225 11.605 1.00 97.25 104 LEU A CA 1
ATOM 842 C C . LEU A 1 104 ? -14.982 4.541 10.868 1.00 97.25 104 LEU A C 1
ATOM 844 O O . LEU A 1 104 ? -15.913 5.135 10.329 1.00 97.25 104 LEU A O 1
ATOM 848 N N . LEU A 1 105 ? -13.723 4.953 10.798 1.00 97.50 105 LEU A N 1
ATOM 849 C CA . LEU A 1 105 ? -13.272 6.111 10.042 1.00 97.50 105 LEU A CA 1
ATOM 850 C C . LEU A 1 105 ? -12.302 5.651 8.961 1.00 97.50 105 LEU A C 1
ATOM 852 O O . LEU A 1 105 ? -11.623 4.638 9.123 1.00 97.50 105 LEU A O 1
ATOM 856 N N . ALA A 1 106 ? -12.208 6.409 7.875 1.00 98.00 106 ALA A N 1
ATOM 857 C CA . ALA A 1 106 ? -11.225 6.169 6.833 1.00 98.00 106 ALA A CA 1
ATOM 858 C C . ALA A 1 106 ? -10.490 7.457 6.472 1.00 98.00 106 ALA A C 1
ATOM 860 O O . ALA A 1 106 ? -11.052 8.551 6.534 1.00 98.00 106 ALA A O 1
ATOM 861 N N . GLU A 1 107 ? -9.230 7.328 6.074 1.00 97.12 107 GLU A N 1
ATOM 862 C CA . GLU A 1 107 ? -8.461 8.437 5.519 1.00 97.12 107 GLU A CA 1
ATOM 863 C C . GLU A 1 107 ? -7.551 7.989 4.388 1.00 97.12 107 GLU A C 1
ATOM 865 O O . GLU A 1 107 ? -7.134 6.833 4.329 1.00 97.12 107 GLU A O 1
ATOM 870 N N . ILE A 1 108 ? -7.221 8.927 3.508 1.00 97.88 108 ILE A N 1
ATOM 871 C CA . ILE A 1 108 ? -6.223 8.719 2.465 1.00 97.88 108 ILE A CA 1
ATOM 872 C C . ILE A 1 108 ? -4.843 8.693 3.116 1.00 97.88 108 ILE A C 1
ATOM 874 O O . ILE A 1 108 ? -4.437 9.671 3.739 1.00 97.88 108 ILE A O 1
ATOM 878 N N . THR A 1 109 ? -4.102 7.603 2.949 1.00 94.94 109 THR A N 1
ATOM 879 C CA . THR A 1 109 ? -2.737 7.483 3.478 1.00 94.94 109 THR A CA 1
ATOM 880 C C . THR A 1 109 ? -1.695 7.788 2.419 1.00 94.94 109 THR A C 1
ATOM 882 O O . THR A 1 109 ? -0.679 8.399 2.733 1.00 94.94 109 THR A O 1
ATOM 885 N N . HIS A 1 110 ? -1.953 7.423 1.161 1.00 92.19 110 HIS A N 1
ATOM 886 C CA . HIS A 1 110 ? -1.019 7.660 0.065 1.00 92.19 110 HIS A CA 1
ATOM 887 C C . HIS A 1 110 ? -1.746 7.929 -1.249 1.00 92.19 110 HIS A C 1
ATOM 889 O O . HIS A 1 110 ? -2.851 7.434 -1.483 1.00 92.19 110 HIS A O 1
ATOM 895 N N . ILE A 1 111 ? -1.100 8.716 -2.108 1.00 90.62 111 ILE A N 1
ATOM 896 C CA . ILE A 1 111 ? -1.570 9.029 -3.454 1.00 90.62 111 ILE A CA 1
ATOM 897 C C . ILE A 1 111 ? -0.381 8.898 -4.403 1.00 90.62 111 ILE A C 1
ATOM 899 O O . ILE A 1 111 ? 0.618 9.590 -4.222 1.00 90.62 111 ILE A O 1
ATOM 903 N N . GLU A 1 112 ? -0.512 8.061 -5.428 1.00 86.31 112 GLU A N 1
ATOM 904 C CA . GLU A 1 112 ? 0.471 7.931 -6.505 1.00 86.31 112 GLU A CA 1
ATOM 905 C C . GLU A 1 112 ? -0.239 8.050 -7.861 1.00 86.31 112 GLU A C 1
ATOM 907 O O . GLU A 1 112 ? -0.694 7.053 -8.431 1.00 86.31 112 GLU A O 1
ATOM 912 N N . PRO A 1 113 ? -0.373 9.274 -8.406 1.00 82.50 113 PRO A N 1
ATOM 913 C CA . PRO A 1 113 ? -1.070 9.501 -9.670 1.00 82.50 113 PRO A CA 1
ATOM 914 C C . PRO A 1 113 ? -0.386 8.856 -10.877 1.00 82.50 113 PRO A C 1
ATOM 916 O O . PRO A 1 113 ? -0.980 8.789 -11.952 1.00 82.50 113 PRO A O 1
ATOM 919 N N . LYS A 1 114 ? 0.876 8.431 -10.736 1.00 76.12 114 LYS A N 1
ATOM 920 C CA . LYS A 1 114 ? 1.615 7.738 -11.791 1.00 76.12 114 LYS A CA 1
ATOM 921 C C . LYS A 1 114 ? 1.413 6.223 -11.753 1.00 76.12 114 LYS A C 1
ATOM 923 O O . LYS A 1 114 ? 1.845 5.563 -12.692 1.00 76.12 114 LYS A O 1
ATOM 928 N N . ALA A 1 115 ? 0.795 5.660 -10.717 1.00 74.94 115 ALA A N 1
ATOM 929 C CA . ALA A 1 115 ? 0.478 4.236 -10.675 1.00 74.94 115 ALA A CA 1
ATOM 930 C C . ALA A 1 11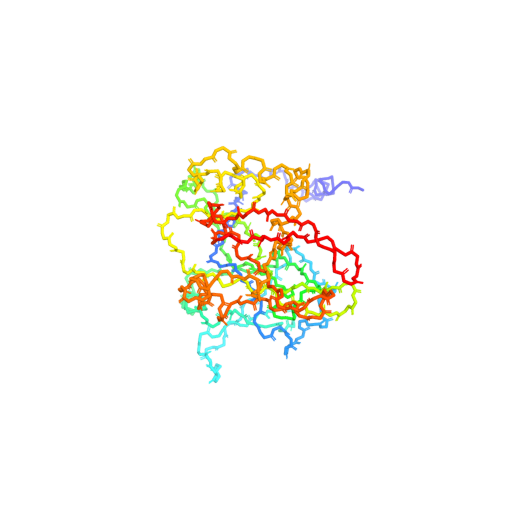5 ? -0.701 3.908 -11.609 1.00 74.94 115 ALA A C 1
ATOM 932 O O . ALA A 1 115 ? -1.180 4.743 -12.375 1.00 74.94 115 ALA A O 1
ATOM 933 N N . GLN A 1 116 ? -1.186 2.668 -11.578 1.00 74.81 116 GLN A N 1
ATOM 934 C CA . GLN A 1 116 ? -2.440 2.339 -12.256 1.00 74.81 116 GLN A CA 1
ATOM 935 C C . GLN A 1 116 ? -3.629 2.888 -11.496 1.00 74.81 116 GLN A C 1
ATOM 937 O O . GLN A 1 116 ? -3.594 3.044 -10.280 1.00 74.81 116 GLN A O 1
ATOM 942 N N . ALA A 1 117 ? -4.746 3.049 -12.199 1.00 75.44 117 ALA A N 1
ATOM 943 C CA . ALA A 1 117 ? -5.945 3.624 -11.608 1.00 75.44 117 ALA A CA 1
ATOM 944 C C . ALA A 1 117 ? -6.495 2.860 -10.390 1.00 75.44 117 ALA A C 1
ATOM 946 O O . ALA A 1 117 ? -7.200 3.454 -9.586 1.00 75.44 117 ALA A O 1
ATOM 947 N N . TRP A 1 118 ? -6.186 1.568 -10.233 1.00 78.00 118 TRP A N 1
ATOM 948 C CA . TRP A 1 118 ? -6.549 0.767 -9.051 1.00 78.00 118 TRP A CA 1
ATOM 949 C C . TRP A 1 118 ? -5.537 0.860 -7.893 1.00 78.00 118 TRP A C 1
ATOM 951 O O . TRP A 1 118 ? -5.760 0.249 -6.855 1.00 78.00 118 TRP A O 1
ATOM 961 N N . GLU A 1 119 ? -4.449 1.609 -8.074 1.00 84.38 119 GLU A N 1
ATOM 962 C CA . GLU A 1 119 ? -3.383 1.873 -7.098 1.00 84.38 119 GLU A CA 1
ATOM 963 C C . GLU A 1 119 ? -3.173 3.371 -6.866 1.00 84.38 119 GLU A C 1
ATOM 965 O O . GLU A 1 119 ? -2.309 3.750 -6.094 1.00 84.38 119 GLU A O 1
ATOM 970 N N . HIS A 1 120 ? -3.954 4.251 -7.499 1.00 87.56 120 HIS A N 1
ATOM 971 C CA . HIS A 1 120 ? -3.771 5.697 -7.348 1.00 87.56 120 HIS A CA 1
ATOM 972 C C . HIS A 1 120 ? -3.912 6.183 -5.905 1.00 87.56 120 HIS A C 1
ATOM 974 O O . HIS A 1 120 ? -3.287 7.174 -5.541 1.00 87.56 120 HIS A O 1
ATOM 980 N N . VAL A 1 121 ? -4.778 5.543 -5.115 1.00 94.94 121 VAL A N 1
ATOM 981 C CA . VAL A 1 121 ? -5.150 6.004 -3.776 1.00 94.94 121 VAL A CA 1
ATOM 982 C C . VAL A 1 121 ? -5.157 4.824 -2.817 1.00 94.94 121 VAL A C 1
ATOM 984 O O . VAL A 1 121 ? -5.961 3.898 -2.969 1.00 94.94 121 VAL A O 1
ATOM 987 N N . ALA A 1 122 ? -4.280 4.889 -1.820 1.00 95.75 122 ALA A N 1
ATOM 988 C CA . ALA A 1 122 ? -4.303 4.012 -0.662 1.00 95.75 122 ALA A CA 1
ATOM 989 C C . ALA A 1 122 ? -4.966 4.717 0.520 1.00 95.75 122 ALA A C 1
ATOM 991 O O . ALA A 1 122 ? -4.829 5.930 0.711 1.00 95.75 122 ALA A O 1
ATOM 992 N N . ILE A 1 123 ? -5.687 3.939 1.313 1.00 98.00 123 ILE A N 1
ATOM 993 C CA . ILE A 1 123 ? -6.436 4.404 2.468 1.00 98.00 123 ILE A CA 1
ATOM 994 C C . ILE A 1 123 ? -6.136 3.527 3.675 1.00 98.00 123 ILE A C 1
ATOM 996 O O . ILE A 1 123 ? -5.675 2.392 3.537 1.00 98.00 123 ILE A O 1
ATOM 1000 N N . ALA A 1 124 ? -6.474 4.032 4.853 1.00 97.38 124 ALA A N 1
ATOM 1001 C CA . ALA A 1 124 ? -6.555 3.225 6.055 1.00 97.38 124 ALA A CA 1
ATOM 1002 C C . ALA A 1 124 ? -7.917 3.396 6.723 1.00 97.38 124 ALA A C 1
ATOM 1004 O O . ALA A 1 124 ? -8.399 4.519 6.872 1.00 97.38 124 ALA A O 1
ATOM 1005 N N . VAL A 1 125 ? -8.512 2.279 7.137 1.00 98.12 125 VAL A N 1
ATOM 1006 C CA . VAL A 1 125 ? -9.699 2.235 7.993 1.00 98.12 125 VAL A CA 1
ATOM 1007 C C . VAL A 1 125 ? -9.234 2.073 9.432 1.00 98.12 125 VAL A C 1
ATOM 1009 O O . VAL A 1 125 ? -8.406 1.210 9.729 1.00 98.12 125 VAL A O 1
ATOM 1012 N N . TYR A 1 126 ? -9.753 2.895 10.333 1.00 96.75 126 TYR A N 1
ATOM 1013 C CA . TYR A 1 126 ? -9.337 2.926 11.726 1.00 96.75 126 TYR A CA 1
ATOM 1014 C C . TYR A 1 126 ? -10.485 3.259 12.668 1.00 96.75 126 TYR A C 1
ATOM 1016 O O . TYR A 1 126 ? -11.549 3.729 12.268 1.00 96.75 126 TYR A O 1
ATOM 1024 N N . VAL A 1 127 ? -10.224 3.044 13.953 1.00 95.50 127 VAL A N 1
ATOM 1025 C CA . VAL A 1 127 ? -11.069 3.506 15.056 1.00 95.50 127 VAL A CA 1
ATOM 1026 C C . VAL A 1 127 ? -10.284 4.466 15.939 1.00 95.50 127 VAL A C 1
ATOM 1028 O O . VAL A 1 127 ? -9.050 4.423 15.991 1.00 95.50 127 VAL A O 1
ATOM 1031 N N . LEU A 1 128 ? -10.992 5.340 16.648 1.00 90.19 128 LEU A N 1
ATOM 1032 C CA . LEU A 1 128 ? -10.390 6.205 17.657 1.00 90.19 128 LEU A CA 1
ATOM 1033 C C . LEU A 1 128 ? -10.467 5.530 19.023 1.00 90.19 128 LEU A C 1
ATOM 1035 O O . LEU A 1 128 ? -11.546 5.324 19.573 1.00 90.19 128 LEU A O 1
ATOM 1039 N N . LYS A 1 129 ? -9.304 5.220 19.596 1.00 84.69 129 LYS A N 1
ATOM 1040 C CA . LYS A 1 129 ? -9.187 4.748 20.977 1.00 84.69 129 LYS A CA 1
ATOM 1041 C C . LYS A 1 129 ? -8.822 5.920 21.876 1.00 84.69 129 LYS A C 1
ATOM 1043 O O . LYS A 1 129 ? -7.826 6.596 21.627 1.00 84.69 129 LYS A O 1
ATOM 1048 N N . GLU A 1 130 ? -9.591 6.138 22.939 1.00 82.88 130 GLU A N 1
ATOM 1049 C CA . GLU A 1 130 ? -9.219 7.093 23.985 1.00 82.88 130 GLU A CA 1
ATOM 1050 C C . GLU A 1 130 ? -7.879 6.663 24.615 1.00 82.88 130 GLU A C 1
ATOM 1052 O O . GLU A 1 130 ? -7.685 5.503 25.002 1.00 82.88 130 GLU A O 1
ATOM 1057 N N . ILE A 1 131 ? -6.928 7.594 24.671 1.00 77.94 131 ILE A N 1
ATOM 1058 C CA . ILE A 1 131 ? -5.642 7.404 25.336 1.00 77.94 131 ILE A CA 1
ATOM 1059 C C . ILE A 1 131 ? -5.903 7.523 26.837 1.00 77.94 131 ILE A C 1
ATOM 1061 O O . ILE A 1 131 ? -5.979 8.616 27.397 1.00 77.94 131 ILE A O 1
ATOM 1065 N N . THR A 1 132 ? -6.081 6.374 27.478 1.00 75.44 132 THR A N 1
ATOM 1066 C CA . THR A 1 132 ? -6.034 6.234 28.933 1.00 75.44 132 THR A CA 1
ATOM 1067 C C . THR A 1 132 ? -4.572 6.107 29.384 1.00 75.44 132 THR A C 1
ATOM 1069 O O . THR A 1 132 ? -3.664 6.034 28.557 1.00 75.44 132 THR A O 1
ATOM 1072 N N . ASN A 1 133 ? -4.310 6.052 30.695 1.00 64.56 133 ASN A N 1
ATOM 1073 C CA . ASN A 1 133 ? -2.949 5.858 31.230 1.00 64.56 133 ASN A CA 1
ATOM 1074 C C . ASN A 1 133 ? -2.299 4.514 30.830 1.00 64.56 133 ASN A C 1
ATOM 1076 O O . ASN A 1 133 ? -1.151 4.264 31.188 1.00 64.56 133 ASN A O 1
ATOM 1080 N N . GLU A 1 134 ? -3.020 3.656 30.109 1.00 71.81 134 GLU A N 1
ATOM 1081 C CA . GLU A 1 134 ? -2.545 2.370 29.617 1.00 71.81 134 GLU A CA 1
ATOM 1082 C C . GLU A 1 134 ? -2.301 2.463 28.101 1.00 71.81 134 GLU A C 1
ATOM 1084 O O . GLU A 1 134 ? -3.262 2.500 27.313 1.00 71.81 134 GLU A O 1
ATOM 1089 N N . PRO A 1 135 ? -1.028 2.539 27.666 1.00 72.56 135 PRO A N 1
ATOM 1090 C CA . PRO A 1 135 ? -0.698 2.488 26.249 1.00 72.56 135 PRO A CA 1
ATOM 1091 C C . PRO A 1 135 ? -1.102 1.133 25.656 1.00 72.56 135 PRO A C 1
ATOM 1093 O O . PRO A 1 135 ? -1.337 0.160 26.375 1.00 72.56 135 PRO A O 1
ATOM 1096 N N . LEU A 1 136 ? -1.186 1.060 24.323 1.00 80.00 136 LEU A N 1
ATOM 1097 C CA . LEU A 1 136 ? -1.334 -0.238 23.663 1.00 80.00 136 LEU A CA 1
ATOM 1098 C C . LEU A 1 136 ? -0.155 -1.143 24.055 1.00 80.00 136 LEU A C 1
ATOM 1100 O O . LEU A 1 136 ? 0.973 -0.649 24.143 1.00 80.00 136 LEU A O 1
ATOM 1104 N N . PRO A 1 137 ? -0.395 -2.444 24.294 1.00 84.94 137 PRO A N 1
ATOM 1105 C CA . PRO A 1 137 ? 0.692 -3.374 24.552 1.00 84.94 137 PRO A CA 1
ATOM 1106 C C . PRO A 1 137 ? 1.640 -3.402 23.347 1.00 84.94 137 PRO A C 1
ATOM 1108 O O . PRO A 1 137 ? 1.208 -3.225 22.209 1.00 84.94 137 PRO A O 1
ATOM 1111 N N . GLU A 1 138 ? 2.927 -3.654 23.587 1.00 83.75 138 GLU A N 1
ATOM 1112 C CA . GLU A 1 138 ? 3.956 -3.683 22.535 1.00 83.75 138 GLU A CA 1
ATOM 1113 C C . GLU A 1 138 ? 3.609 -4.673 21.410 1.00 83.75 138 GLU A C 1
ATOM 1115 O O . GLU A 1 138 ? 3.812 -4.382 20.231 1.00 83.75 138 GLU A O 1
ATOM 1120 N N . THR A 1 139 ? 2.962 -5.788 21.763 1.00 85.00 139 THR A N 1
ATOM 1121 C CA . THR A 1 139 ? 2.439 -6.794 20.826 1.00 85.00 139 THR A CA 1
ATOM 1122 C C . THR A 1 139 ? 1.370 -6.266 19.867 1.00 85.00 139 THR A C 1
ATOM 1124 O O . THR A 1 139 ? 1.091 -6.924 18.873 1.00 85.00 139 THR A O 1
ATOM 1127 N N . ALA A 1 140 ? 0.776 -5.102 20.140 1.00 82.88 140 ALA A N 1
ATOM 1128 C CA . ALA A 1 140 ? -0.244 -4.443 19.326 1.00 82.88 140 ALA A CA 1
ATOM 1129 C C . ALA A 1 140 ? 0.241 -3.110 18.723 1.00 82.88 140 ALA A C 1
ATOM 1131 O O . ALA A 1 140 ? -0.563 -2.344 18.192 1.00 82.88 140 ALA A O 1
ATOM 1132 N N . SER A 1 141 ? 1.544 -2.818 18.803 1.00 79.56 141 SER A N 1
ATOM 1133 C CA . SER A 1 141 ? 2.141 -1.594 18.250 1.00 79.56 141 SER A CA 1
ATOM 1134 C C . SER A 1 141 ? 1.945 -1.461 16.736 1.00 79.56 141 SER A C 1
ATOM 1136 O O . SER A 1 141 ? 1.776 -0.353 16.243 1.00 79.56 141 SER A O 1
ATOM 1138 N N . TYR A 1 142 ? 1.862 -2.577 16.007 1.00 81.06 142 TYR A N 1
ATOM 1139 C CA . TYR A 1 142 ? 1.605 -2.590 14.563 1.00 81.06 142 TYR A CA 1
ATOM 1140 C C . TYR A 1 142 ? 0.286 -1.898 14.165 1.00 81.06 142 TYR A C 1
ATOM 1142 O O . TYR A 1 142 ? 0.166 -1.407 13.050 1.00 81.06 142 TYR A O 1
ATOM 1150 N N . LEU A 1 143 ? -0.686 -1.784 15.080 1.00 84.19 143 LEU A N 1
ATOM 1151 C CA . LEU A 1 143 ? -1.971 -1.126 14.816 1.00 84.19 143 LEU A CA 1
ATOM 1152 C C . LEU A 1 143 ? -1.886 0.409 14.789 1.00 84.19 143 LEU A C 1
ATOM 1154 O O . LEU A 1 143 ? -2.884 1.069 14.504 1.00 84.19 143 LEU A O 1
ATOM 1158 N N . THR A 1 144 ? -0.742 1.007 15.127 1.00 83.00 144 THR A N 1
ATOM 1159 C CA . THR A 1 144 ? -0.556 2.469 15.086 1.00 83.00 144 THR A CA 1
ATOM 1160 C C . THR A 1 144 ? 0.316 2.928 13.920 1.00 83.00 144 THR A C 1
ATOM 1162 O O . THR A 1 144 ? 0.424 4.134 13.682 1.00 83.00 144 THR A O 1
ATOM 1165 N N . THR A 1 145 ? 0.892 1.991 13.166 1.00 81.00 145 THR A N 1
ATOM 1166 C CA . THR A 1 145 ? 1.789 2.274 12.045 1.00 81.00 145 THR A CA 1
ATOM 1167 C C . THR A 1 145 ? 1.012 2.300 10.734 1.00 81.00 145 THR A C 1
ATOM 1169 O O . THR A 1 145 ? 0.294 1.359 10.405 1.00 81.00 145 THR A O 1
ATOM 1172 N N . ILE A 1 146 ? 1.180 3.379 9.967 1.00 80.75 146 ILE A N 1
ATOM 1173 C CA . ILE A 1 146 ? 0.808 3.400 8.550 1.00 80.75 146 ILE A CA 1
ATOM 1174 C C . ILE A 1 146 ? 1.961 2.767 7.775 1.00 80.75 146 ILE A C 1
ATOM 1176 O O . ILE A 1 146 ? 3.102 3.211 7.905 1.00 80.75 146 ILE A O 1
ATOM 1180 N N . GLU A 1 147 ? 1.658 1.756 6.975 1.00 78.00 147 GLU A N 1
ATOM 1181 C CA . GLU A 1 147 ? 2.636 1.111 6.106 1.00 78.00 147 GLU A CA 1
ATOM 1182 C C . GLU A 1 147 ? 2.617 1.777 4.728 1.00 78.00 147 GLU A C 1
ATOM 1184 O O . GLU A 1 147 ? 1.565 2.205 4.239 1.00 78.00 147 GLU A O 1
ATOM 1189 N N . SER A 1 148 ? 3.787 1.872 4.096 1.00 73.81 148 SER A N 1
ATOM 1190 C CA . SER A 1 148 ? 3.882 2.290 2.699 1.00 73.81 148 SER A CA 1
ATOM 1191 C C . SER A 1 148 ? 3.212 1.227 1.814 1.00 73.81 148 SER A C 1
ATOM 1193 O O . SER A 1 148 ? 3.593 0.060 1.891 1.00 73.81 148 SER A O 1
ATOM 1195 N N . PRO A 1 149 ? 2.227 1.582 0.970 1.00 74.00 149 PRO A N 1
ATOM 1196 C CA . PRO A 1 149 ? 1.557 0.636 0.102 1.00 74.00 149 PRO A CA 1
ATOM 1197 C C . PRO A 1 149 ? 2.535 0.075 -0.917 1.00 74.00 149 PRO A C 1
ATOM 1199 O O . PRO A 1 149 ? 3.288 0.814 -1.553 1.00 74.00 149 PRO A O 1
ATOM 1202 N N . ASN A 1 150 ? 2.448 -1.227 -1.139 1.00 66.38 150 ASN A N 1
ATOM 1203 C CA . ASN A 1 150 ? 3.198 -1.888 -2.193 1.00 66.38 150 ASN A CA 1
ATOM 1204 C C . ASN A 1 150 ? 2.541 -1.587 -3.548 1.00 66.38 150 ASN A C 1
ATOM 1206 O O . ASN A 1 150 ? 1.594 -2.265 -3.956 1.00 66.38 150 ASN A O 1
ATOM 1210 N N . TYR A 1 151 ? 3.020 -0.547 -4.235 1.00 63.16 151 TYR A N 1
ATOM 1211 C CA . TYR A 1 151 ? 2.582 -0.201 -5.588 1.00 63.16 151 TYR A CA 1
ATOM 1212 C C . TYR A 1 151 ? 3.113 -1.224 -6.583 1.00 63.16 151 TYR A C 1
ATOM 1214 O O . TYR A 1 151 ? 4.320 -1.351 -6.774 1.00 63.16 151 TYR A O 1
ATOM 1222 N N . ARG A 1 152 ? 2.210 -1.933 -7.264 1.00 56.09 152 ARG A N 1
ATOM 1223 C CA . ARG A 1 152 ? 2.580 -2.946 -8.252 1.00 56.09 152 ARG A CA 1
ATOM 1224 C C . ARG A 1 152 ? 2.647 -2.399 -9.670 1.00 56.09 152 ARG A C 1
ATOM 1226 O O . ARG A 1 152 ? 2.710 -3.170 -10.627 1.00 56.09 152 ARG A O 1
ATOM 1233 N N . THR A 1 153 ? 2.596 -1.084 -9.855 1.00 52.78 153 THR A N 1
ATOM 1234 C CA . THR A 1 153 ? 2.699 -0.471 -11.178 1.00 52.78 153 THR A CA 1
ATOM 1235 C C . THR A 1 153 ? 3.444 0.852 -11.118 1.00 52.78 153 THR A C 1
ATOM 1237 O O . THR A 1 153 ? 3.047 1.757 -10.392 1.00 52.78 153 THR A O 1
ATOM 1240 N N . LEU A 1 154 ? 4.488 0.982 -11.937 1.00 43.84 154 LEU A N 1
ATOM 1241 C CA . LEU A 1 154 ? 5.273 2.204 -12.099 1.00 43.84 154 LEU A CA 1
ATOM 1242 C C . LEU A 1 154 ? 5.133 2.708 -13.542 1.00 43.84 154 LEU A C 1
ATOM 1244 O O . LEU A 1 154 ? 5.248 1.939 -14.497 1.00 43.84 154 LEU A O 1
ATOM 1248 N N . ARG A 1 155 ? 4.879 4.005 -13.735 1.00 38.66 155 ARG A N 1
ATOM 1249 C CA . ARG A 1 155 ? 4.827 4.637 -15.066 1.00 38.66 155 ARG A CA 1
ATOM 1250 C C . ARG A 1 155 ? 6.210 5.158 -15.439 1.00 38.66 155 ARG A C 1
ATOM 1252 O O . ARG A 1 155 ? 6.768 5.995 -14.731 1.00 38.66 155 ARG A O 1
ATOM 1259 N N . SER A 1 156 ? 6.751 4.669 -16.557 1.00 39.81 156 SER A N 1
ATOM 1260 C CA . SER A 1 156 ? 7.996 5.196 -17.130 1.00 39.81 156 SER A CA 1
ATOM 1261 C C . SER A 1 156 ? 7.795 6.635 -17.621 1.00 39.81 156 SER A C 1
ATOM 1263 O O . SER A 1 156 ? 6.670 7.053 -17.912 1.00 39.81 156 SER A O 1
ATOM 1265 N N . SER A 1 157 ? 8.893 7.379 -17.786 1.00 36.06 157 SER A N 1
ATOM 1266 C CA . SER A 1 157 ? 8.936 8.761 -18.296 1.00 36.06 157 SER A CA 1
ATOM 1267 C C . SER A 1 157 ? 8.213 8.963 -19.633 1.00 36.06 157 SER A C 1
ATOM 1269 O O . SER A 1 157 ? 7.834 10.083 -19.963 1.00 36.06 157 SER A O 1
ATOM 1271 N N . ASN A 1 158 ? 7.976 7.876 -20.370 1.00 40.34 158 ASN A N 1
ATOM 1272 C CA . ASN A 1 158 ? 7.351 7.859 -21.690 1.00 40.34 158 ASN A CA 1
ATOM 1273 C C . ASN A 1 158 ? 5.849 7.516 -21.663 1.00 40.34 158 ASN A C 1
ATOM 1275 O O . ASN A 1 158 ? 5.315 7.059 -22.670 1.00 40.34 158 ASN A O 1
ATOM 1279 N N . ASP A 1 159 ? 5.171 7.674 -20.520 1.00 39.44 159 ASP A N 1
ATOM 1280 C CA . ASP A 1 159 ? 3.735 7.371 -20.365 1.00 39.44 159 ASP A CA 1
ATOM 1281 C C . ASP A 1 159 ? 3.379 5.876 -20.576 1.00 39.44 159 ASP A C 1
ATOM 1283 O O . ASP A 1 159 ? 2.225 5.482 -20.740 1.00 39.44 159 ASP A O 1
ATOM 1287 N N . ARG A 1 160 ? 4.382 4.990 -20.549 1.00 29.77 160 ARG A N 1
ATOM 1288 C CA . ARG A 1 160 ? 4.161 3.538 -20.525 1.00 29.77 160 ARG A CA 1
ATOM 1289 C C . ARG A 1 160 ? 4.021 3.060 -19.089 1.00 29.77 160 ARG A C 1
ATOM 1291 O O . ARG A 1 160 ? 4.893 3.296 -18.257 1.00 29.77 160 ARG A O 1
ATOM 1298 N N . LEU A 1 161 ? 2.923 2.364 -18.825 1.00 37.00 161 LEU A N 1
ATOM 1299 C CA . LEU A 1 161 ? 2.630 1.757 -17.535 1.00 37.00 161 LEU A CA 1
ATOM 1300 C C . LEU A 1 161 ? 3.332 0.391 -17.441 1.00 37.00 161 LEU A C 1
ATOM 1302 O O . LEU A 1 161 ? 2.975 -0.530 -18.175 1.00 37.00 161 LEU A O 1
ATOM 1306 N N . THR A 1 162 ? 4.309 0.255 -16.545 1.00 37.56 162 THR A N 1
ATOM 1307 C CA . THR A 1 162 ? 5.027 -0.999 -16.277 1.00 37.56 162 THR A CA 1
ATOM 1308 C C . THR A 1 162 ? 4.489 -1.622 -14.998 1.00 37.56 162 THR A C 1
ATOM 1310 O O . THR A 1 162 ? 4.716 -1.109 -13.905 1.00 37.56 162 THR A O 1
ATOM 1313 N N . ARG A 1 163 ? 3.752 -2.730 -15.123 1.00 34.09 163 ARG A N 1
ATOM 1314 C CA . ARG A 1 163 ? 3.248 -3.493 -13.974 1.00 34.09 163 ARG A CA 1
ATOM 1315 C C . ARG A 1 163 ? 4.412 -4.242 -13.320 1.00 34.09 163 ARG A C 1
ATOM 1317 O O . ARG A 1 163 ? 4.918 -5.196 -13.895 1.00 34.09 163 ARG A O 1
ATOM 1324 N N . VAL A 1 164 ? 4.823 -3.797 -12.140 1.00 39.22 164 VAL A N 1
ATOM 1325 C CA . VAL A 1 164 ? 5.785 -4.455 -11.252 1.00 39.22 164 VAL A CA 1
ATOM 1326 C C . VAL A 1 164 ? 4.995 -5.292 -10.243 1.00 39.22 164 VAL A C 1
ATOM 1328 O O . VAL A 1 164 ? 4.734 -4.875 -9.123 1.00 39.22 164 VAL A O 1
ATOM 1331 N N . SER A 1 165 ? 4.500 -6.458 -10.659 1.00 30.48 165 SER A N 1
ATOM 1332 C CA . SER A 1 165 ? 3.744 -7.326 -9.752 1.00 30.48 165 SER A CA 1
ATOM 1333 C C . SER A 1 165 ? 4.686 -8.033 -8.783 1.00 30.48 165 SER A C 1
ATOM 1335 O O . SER A 1 165 ? 5.357 -8.978 -9.173 1.00 30.48 165 SER A O 1
ATOM 1337 N N . TYR A 1 166 ? 4.682 -7.632 -7.513 1.00 35.50 166 TYR A N 1
ATOM 1338 C CA . TYR A 1 166 ? 5.131 -8.503 -6.431 1.00 35.50 166 TYR A CA 1
ATOM 1339 C C . TYR A 1 166 ? 3.976 -9.435 -6.064 1.00 35.50 166 TYR A C 1
ATOM 1341 O O . TYR A 1 166 ? 2.953 -8.997 -5.523 1.00 35.50 166 TYR A O 1
ATOM 1349 N N . ALA A 1 167 ? 4.099 -10.717 -6.401 1.00 33.38 167 ALA A N 1
ATOM 1350 C CA . ALA A 1 167 ? 3.289 -11.733 -5.757 1.00 33.38 167 ALA A CA 1
ATOM 1351 C C . ALA A 1 167 ? 3.791 -11.855 -4.317 1.00 33.38 167 ALA A C 1
ATOM 1353 O O . ALA A 1 167 ? 4.911 -12.283 -4.051 1.00 33.38 167 ALA A O 1
ATOM 1354 N N . GLN A 1 168 ? 2.958 -11.410 -3.383 1.00 33.41 168 GLN A N 1
ATOM 1355 C CA . GLN A 1 168 ? 3.128 -11.730 -1.980 1.00 33.41 168 GLN A CA 1
ATOM 1356 C C . GLN A 1 168 ? 2.936 -13.242 -1.861 1.00 33.41 168 GLN A C 1
ATOM 1358 O O . GLN A 1 168 ? 1.806 -13.734 -1.858 1.00 33.41 168 GLN A O 1
ATOM 1363 N N . LEU A 1 169 ? 4.041 -13.989 -1.806 1.00 34.06 169 LEU A N 1
ATOM 1364 C CA . LEU A 1 169 ? 4.029 -15.304 -1.182 1.00 34.06 169 LEU A CA 1
ATOM 1365 C C . LEU A 1 169 ? 3.392 -15.091 0.192 1.00 34.06 169 LEU A C 1
ATOM 1367 O O . LEU A 1 169 ? 3.806 -14.194 0.929 1.00 34.06 169 LEU A O 1
ATOM 1371 N N . ALA A 1 170 ? 2.334 -15.849 0.493 1.00 32.41 170 ALA A N 1
ATOM 1372 C CA . ALA A 1 170 ? 1.675 -15.816 1.793 1.00 32.41 170 ALA A CA 1
ATOM 1373 C C . ALA A 1 170 ? 2.743 -15.720 2.894 1.00 32.41 170 ALA A C 1
ATOM 1375 O O . ALA A 1 170 ? 3.737 -16.445 2.790 1.00 32.41 170 ALA A O 1
ATOM 1376 N N . PRO A 1 171 ? 2.579 -14.846 3.907 1.00 32.53 171 PRO A N 1
ATOM 1377 C CA . PRO A 1 171 ? 3.616 -14.614 4.897 1.00 32.53 171 PRO A CA 1
ATOM 1378 C C . PRO A 1 171 ? 4.006 -15.958 5.504 1.00 32.53 171 PRO A C 1
ATOM 1380 O O . PRO A 1 171 ? 3.253 -16.554 6.285 1.00 32.53 171 PRO A O 1
ATOM 1383 N N . HIS A 1 172 ? 5.182 -16.458 5.117 1.00 36.00 172 HIS A N 1
ATOM 1384 C CA . HIS A 1 172 ? 5.826 -17.549 5.815 1.00 36.00 172 HIS A CA 1
ATOM 1385 C C . HIS A 1 172 ? 6.060 -17.006 7.215 1.00 36.00 172 HIS A C 1
ATOM 1387 O O . HIS A 1 172 ? 6.919 -16.147 7.411 1.00 36.00 172 HIS A O 1
ATOM 1393 N N . HIS A 1 173 ? 5.215 -17.434 8.156 1.00 32.41 173 HIS A N 1
ATOM 1394 C CA . HIS A 1 173 ? 5.248 -17.016 9.549 1.00 32.41 173 HIS A CA 1
ATOM 1395 C C . HIS A 1 173 ? 6.705 -16.996 10.037 1.00 32.41 173 HIS A C 1
ATOM 1397 O O . HIS A 1 173 ? 7.312 -18.050 10.218 1.00 32.41 173 HIS A O 1
ATOM 1403 N N . GLY A 1 174 ? 7.269 -15.793 10.205 1.00 39.84 174 GLY A N 1
ATOM 1404 C CA . GLY A 1 174 ? 8.590 -15.581 10.798 1.00 39.84 174 GLY A CA 1
ATOM 1405 C C . GLY A 1 174 ? 9.730 -15.089 9.895 1.00 39.84 174 GLY A C 1
ATOM 1406 O O . GLY A 1 174 ? 10.811 -14.871 10.438 1.00 39.84 174 GLY A O 1
ATOM 1407 N N . ARG A 1 175 ? 9.561 -14.873 8.579 1.00 48.12 175 ARG A N 1
ATOM 1408 C CA . ARG A 1 175 ? 10.608 -14.217 7.755 1.00 48.12 175 ARG A CA 1
ATOM 1409 C C . ARG A 1 175 ? 10.325 -12.724 7.563 1.00 48.12 175 ARG A C 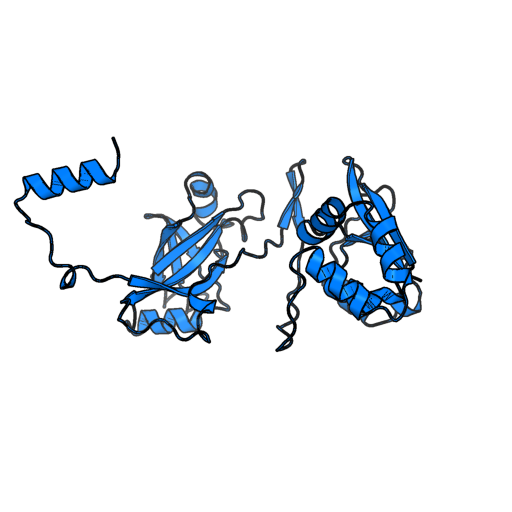1
ATOM 1411 O O . ARG A 1 175 ? 9.224 -12.359 7.170 1.00 48.12 175 ARG A O 1
ATOM 1418 N N . LYS A 1 176 ? 11.324 -11.877 7.842 1.00 53.38 176 LYS A N 1
ATOM 1419 C CA . LYS A 1 176 ? 11.318 -10.459 7.452 1.00 53.38 176 LYS A CA 1
ATOM 1420 C C . LYS A 1 176 ? 11.671 -10.364 5.966 1.00 53.38 176 LYS A C 1
ATOM 1422 O O . LYS A 1 176 ? 12.666 -10.960 5.561 1.00 53.38 176 LYS A O 1
ATOM 1427 N N . GLU A 1 177 ? 10.846 -9.664 5.196 1.00 58.25 177 GLU A N 1
ATOM 1428 C CA . GLU A 1 177 ? 11.116 -9.326 3.792 1.00 58.25 177 GLU A CA 1
ATOM 1429 C C . GLU A 1 177 ? 12.307 -8.363 3.696 1.00 58.25 177 GLU A C 1
ATOM 1431 O O . GLU A 1 177 ? 12.543 -7.582 4.622 1.00 58.25 177 GLU A O 1
ATOM 1436 N N . ILE A 1 178 ? 13.051 -8.416 2.590 1.00 60.50 178 ILE A N 1
ATOM 1437 C CA . ILE A 1 178 ? 14.104 -7.436 2.296 1.00 60.50 178 ILE A CA 1
ATOM 1438 C C . ILE A 1 178 ? 13.459 -6.080 1.983 1.00 60.50 178 ILE A C 1
ATOM 1440 O O . ILE A 1 178 ? 12.730 -5.962 0.999 1.00 60.50 178 ILE A O 1
ATOM 1444 N N . GLN A 1 179 ? 13.745 -5.050 2.787 1.00 61.44 179 GLN A N 1
ATOM 1445 C CA . GLN A 1 179 ? 13.146 -3.716 2.613 1.00 61.44 179 GLN A CA 1
ATOM 1446 C C . GLN A 1 179 ? 14.112 -2.664 2.051 1.00 61.44 179 GLN A C 1
ATOM 1448 O O . GLN A 1 179 ? 13.671 -1.617 1.583 1.00 61.44 179 GLN A O 1
ATOM 1453 N N . ASN A 1 180 ? 15.421 -2.907 2.118 1.00 72.69 180 ASN A N 1
ATOM 1454 C CA . ASN A 1 180 ? 16.477 -1.956 1.749 1.00 72.69 180 ASN A CA 1
ATOM 1455 C C . ASN A 1 180 ? 17.770 -2.695 1.342 1.00 72.69 180 ASN A C 1
ATOM 1457 O O . ASN A 1 180 ? 17.840 -3.928 1.413 1.00 72.69 180 ASN A O 1
ATOM 1461 N N . ALA A 1 181 ? 18.800 -1.959 0.906 1.00 80.25 181 ALA A N 1
ATOM 1462 C CA . ALA A 1 181 ? 20.076 -2.553 0.511 1.00 80.25 181 ALA A CA 1
ATOM 1463 C C . ALA A 1 181 ? 20.792 -3.278 1.649 1.00 80.25 181 ALA A C 1
ATOM 1465 O O . ALA A 1 181 ? 21.422 -4.299 1.381 1.00 80.25 181 ALA A O 1
ATOM 1466 N N . ASP A 1 182 ? 20.696 -2.798 2.891 1.00 80.38 182 ASP A N 1
ATOM 1467 C CA . ASP A 1 182 ? 21.351 -3.439 4.035 1.00 80.38 182 ASP A CA 1
ATOM 1468 C C . ASP A 1 182 ? 20.753 -4.832 4.291 1.00 80.38 182 ASP A C 1
ATOM 1470 O O . ASP A 1 182 ? 21.489 -5.810 4.440 1.00 80.38 182 ASP A O 1
ATOM 1474 N N . ASP A 1 183 ? 19.424 -4.952 4.251 1.00 81.81 183 ASP A N 1
ATOM 1475 C CA . ASP A 1 183 ? 18.722 -6.233 4.365 1.00 81.81 183 ASP A CA 1
ATOM 1476 C C . ASP A 1 183 ? 19.122 -7.180 3.226 1.00 81.81 183 ASP A C 1
ATOM 1478 O O . ASP A 1 183 ? 19.400 -8.360 3.456 1.00 81.81 183 ASP A O 1
ATOM 1482 N N . PHE A 1 184 ? 19.193 -6.664 1.993 1.00 84.69 184 PHE A N 1
ATOM 1483 C CA . PHE A 1 184 ? 19.587 -7.454 0.827 1.00 84.69 184 PHE A CA 1
ATOM 1484 C C . PHE A 1 184 ? 21.037 -7.935 0.931 1.00 84.69 184 PHE A C 1
ATOM 1486 O O . PHE A 1 184 ? 21.333 -9.101 0.663 1.00 84.69 184 PHE A O 1
ATOM 1493 N N . TYR A 1 185 ? 21.935 -7.051 1.366 1.00 86.94 185 TYR A N 1
ATOM 1494 C CA . TYR A 1 185 ? 23.344 -7.340 1.599 1.00 86.94 185 TYR A CA 1
ATOM 1495 C C . TYR A 1 185 ? 23.511 -8.464 2.616 1.00 86.94 185 TYR A C 1
ATOM 1497 O O . TYR A 1 185 ? 24.162 -9.469 2.324 1.00 86.94 185 TYR A O 1
ATOM 1505 N N . ILE A 1 186 ? 22.886 -8.321 3.789 1.00 85.00 186 ILE A N 1
ATOM 1506 C CA . ILE A 1 186 ? 22.939 -9.325 4.855 1.00 85.00 186 ILE A CA 1
ATOM 1507 C C . ILE A 1 186 ? 22.405 -10.656 4.330 1.00 85.00 186 ILE A C 1
ATOM 1509 O O . ILE A 1 186 ? 23.036 -11.691 4.522 1.00 85.00 186 ILE A O 1
ATOM 1513 N N . ARG A 1 187 ? 21.292 -10.636 3.588 1.00 85.31 187 ARG A N 1
ATOM 1514 C CA . ARG A 1 187 ? 20.684 -11.854 3.051 1.00 85.31 187 ARG A CA 1
ATOM 1515 C C . ARG A 1 187 ? 21.596 -12.589 2.073 1.00 85.31 187 ARG A C 1
ATOM 1517 O O . ARG A 1 187 ? 21.710 -13.810 2.176 1.00 85.31 187 ARG A O 1
ATOM 1524 N N . LEU A 1 188 ? 22.239 -11.871 1.149 1.00 87.25 188 LEU A N 1
ATOM 1525 C CA . LEU A 1 188 ? 23.196 -12.450 0.201 1.00 87.25 188 LEU A CA 1
ATOM 1526 C C . LEU A 1 188 ? 24.364 -13.116 0.933 1.00 87.25 188 LEU A C 1
ATOM 1528 O O . LEU A 1 188 ? 24.741 -14.237 0.582 1.00 87.25 188 LEU A O 1
ATOM 1532 N N . VAL A 1 189 ? 24.904 -12.432 1.947 1.00 87.25 189 VAL A N 1
ATOM 1533 C CA . VAL A 1 189 ? 26.008 -12.919 2.783 1.00 87.25 189 VAL A CA 1
ATOM 1534 C C . VAL A 1 189 ? 25.593 -14.167 3.563 1.00 87.25 189 VAL A C 1
ATOM 1536 O O . VAL A 1 189 ? 26.303 -15.164 3.510 1.00 87.25 189 VAL A O 1
ATOM 1539 N N . ASP A 1 190 ? 24.425 -14.152 4.207 1.00 86.44 190 ASP A N 1
ATOM 1540 C CA . ASP A 1 190 ? 23.914 -15.268 5.015 1.00 86.44 190 ASP A CA 1
ATOM 1541 C C . ASP A 1 190 ? 23.673 -16.552 4.203 1.00 86.44 190 ASP A C 1
ATOM 1543 O O . ASP A 1 190 ? 23.720 -17.648 4.759 1.00 86.44 190 ASP A O 1
ATOM 1547 N N . HIS A 1 191 ? 23.381 -16.429 2.904 1.00 82.38 191 HIS A N 1
ATOM 1548 C CA . HIS A 1 191 ? 23.115 -17.568 2.009 1.00 82.38 191 HIS A CA 1
ATOM 1549 C C . HIS A 1 191 ? 24.334 -17.953 1.158 1.00 82.38 191 HIS A C 1
ATOM 1551 O O . HIS A 1 191 ? 24.232 -18.826 0.296 1.00 82.38 191 HIS A O 1
ATOM 1557 N N . SER A 1 192 ? 25.483 -17.308 1.383 1.00 83.25 192 SER A N 1
ATOM 1558 C CA . SER A 1 192 ? 26.735 -17.638 0.711 1.00 83.25 192 SER A CA 1
ATOM 1559 C C . SER A 1 192 ? 27.670 -18.398 1.643 1.00 83.25 192 SER 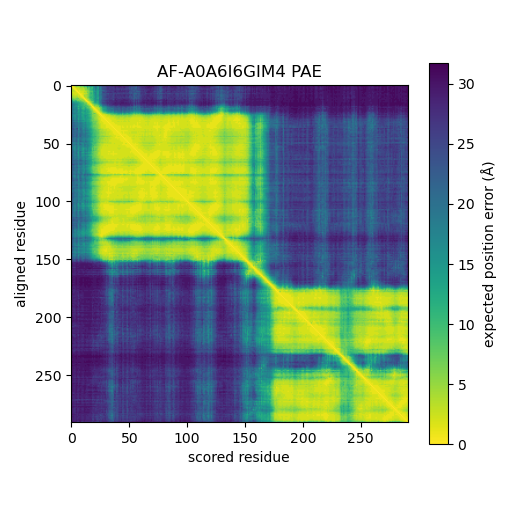A C 1
ATOM 1561 O O . SER A 1 192 ? 28.017 -17.929 2.721 1.00 83.25 192 SER A O 1
ATOM 1563 N N . ASP A 1 193 ? 28.181 -19.530 1.167 1.00 79.50 193 ASP A N 1
ATOM 1564 C CA . ASP A 1 193 ? 29.167 -20.334 1.898 1.00 79.50 193 ASP A CA 1
ATOM 1565 C C . ASP A 1 193 ? 30.621 -19.868 1.673 1.00 79.50 193 ASP A C 1
ATOM 1567 O O . ASP A 1 193 ? 31.568 -20.536 2.094 1.00 79.50 193 ASP A O 1
ATOM 1571 N N . ASN A 1 194 ? 30.839 -18.762 0.948 1.00 80.12 194 ASN A N 1
ATOM 1572 C CA . ASN A 1 194 ? 32.180 -18.261 0.641 1.00 80.12 194 ASN A CA 1
ATOM 1573 C C . ASN A 1 194 ? 32.278 -16.724 0.574 1.00 80.12 194 ASN A C 1
ATOM 1575 O O . ASN A 1 194 ? 31.303 -16.016 0.312 1.00 80.12 194 ASN A O 1
ATOM 1579 N N . ASP A 1 195 ? 33.509 -16.224 0.724 1.00 82.50 195 ASP A N 1
ATOM 1580 C CA . ASP A 1 195 ? 33.837 -14.789 0.732 1.00 82.50 195 ASP A CA 1
ATOM 1581 C C . ASP A 1 195 ? 33.668 -14.102 -0.636 1.00 82.50 195 ASP A C 1
ATOM 1583 O O . ASP A 1 195 ? 33.739 -12.875 -0.739 1.00 82.50 195 ASP A O 1
ATOM 1587 N N . ARG A 1 196 ? 33.418 -14.867 -1.709 1.00 85.06 196 ARG A N 1
ATOM 1588 C CA . ARG A 1 196 ? 33.204 -14.317 -3.056 1.00 85.06 196 ARG A CA 1
ATOM 1589 C C . ARG A 1 196 ? 31.964 -13.431 -3.107 1.00 85.06 196 ARG A C 1
ATOM 1591 O O . ARG A 1 196 ? 31.907 -12.542 -3.948 1.00 85.06 196 ARG A O 1
ATOM 1598 N N . VAL A 1 197 ? 31.000 -13.628 -2.206 1.00 85.56 197 VAL A N 1
ATOM 1599 C CA . VAL A 1 197 ? 29.798 -12.788 -2.111 1.00 85.56 197 VAL A CA 1
ATOM 1600 C C . VAL A 1 197 ? 30.128 -11.314 -1.869 1.00 85.56 197 VAL A C 1
ATOM 1602 O O . VAL A 1 197 ? 29.487 -10.437 -2.440 1.00 85.56 197 VAL A O 1
ATOM 1605 N N . TYR A 1 198 ? 31.181 -11.013 -1.106 1.00 86.00 198 TYR A N 1
ATOM 1606 C CA . TYR A 1 198 ? 31.593 -9.630 -0.880 1.00 86.00 198 TYR A CA 1
ATOM 1607 C C . TYR A 1 198 ? 32.119 -8.998 -2.167 1.00 86.00 198 TYR A C 1
ATOM 1609 O O . TYR A 1 198 ? 31.736 -7.878 -2.496 1.00 86.00 198 TYR A O 1
ATOM 1617 N N . GLN A 1 199 ? 32.944 -9.729 -2.920 1.00 85.81 199 GLN A N 1
ATOM 1618 C CA . GLN A 1 199 ? 33.442 -9.283 -4.225 1.00 85.81 199 GLN A CA 1
ATOM 1619 C C . GLN A 1 199 ? 32.295 -9.129 -5.227 1.00 85.81 199 GLN A C 1
ATOM 1621 O O . GLN A 1 199 ? 32.197 -8.100 -5.883 1.00 85.81 199 GLN A O 1
ATOM 1626 N N . LEU A 1 200 ? 31.379 -10.100 -5.264 1.00 87.25 200 LEU A N 1
ATOM 1627 C CA . LEU A 1 200 ? 30.166 -10.078 -6.077 1.00 87.25 200 LEU A CA 1
ATOM 1628 C C . LEU A 1 200 ? 29.358 -8.790 -5.865 1.00 87.25 200 LEU A C 1
ATOM 1630 O O . LEU A 1 200 ? 28.929 -8.176 -6.838 1.00 87.25 200 LEU A O 1
ATOM 1634 N N . ILE A 1 201 ? 29.152 -8.389 -4.609 1.00 86.25 201 ILE A N 1
ATOM 1635 C CA . ILE A 1 201 ? 28.382 -7.188 -4.274 1.00 86.25 201 ILE A CA 1
ATOM 1636 C C . ILE A 1 201 ? 29.165 -5.919 -4.637 1.00 86.25 201 ILE A C 1
ATOM 1638 O O . ILE A 1 201 ? 28.626 -5.037 -5.306 1.00 86.25 201 ILE A O 1
ATOM 1642 N N . HIS A 1 202 ? 30.437 -5.827 -4.231 1.00 85.00 202 HIS A N 1
ATOM 1643 C CA . HIS A 1 202 ? 31.242 -4.616 -4.427 1.00 85.00 202 HIS A CA 1
ATOM 1644 C C . HIS A 1 202 ? 31.533 -4.341 -5.906 1.00 85.00 202 HIS A C 1
ATOM 1646 O O . HIS A 1 202 ? 31.393 -3.206 -6.353 1.00 85.00 202 HIS A O 1
ATOM 1652 N N . GLU A 1 203 ? 31.906 -5.368 -6.672 1.00 85.88 203 GLU A N 1
ATOM 1653 C CA . GLU A 1 203 ? 32.146 -5.252 -8.117 1.00 85.88 203 GLU A CA 1
ATOM 1654 C C . GLU A 1 203 ? 30.838 -5.132 -8.905 1.00 85.88 203 GLU A C 1
ATOM 1656 O O . GLU A 1 203 ? 30.811 -4.550 -9.985 1.00 85.88 203 GLU A O 1
ATOM 1661 N N . GLY A 1 204 ? 29.754 -5.695 -8.371 1.00 86.44 204 GLY A N 1
ATOM 1662 C CA . GLY A 1 204 ? 28.459 -5.752 -9.030 1.00 86.44 204 GLY A CA 1
ATOM 1663 C C . GLY A 1 204 ? 27.689 -4.436 -9.023 1.00 86.44 204 GLY A C 1
ATOM 1664 O O . GLY A 1 204 ? 27.138 -4.044 -10.050 1.00 86.44 204 GLY A O 1
ATOM 1665 N N . PHE A 1 205 ? 27.641 -3.765 -7.868 1.00 87.75 205 PHE A N 1
ATOM 1666 C CA . PHE A 1 205 ? 26.868 -2.532 -7.687 1.00 87.75 205 PHE A CA 1
ATOM 1667 C C . PHE A 1 205 ? 27.728 -1.267 -7.698 1.00 87.75 205 PHE A C 1
ATOM 1669 O O . PHE A 1 205 ? 27.181 -0.180 -7.858 1.00 87.75 205 PHE A O 1
ATOM 1676 N N . ASN A 1 206 ? 29.054 -1.379 -7.564 1.00 82.62 206 ASN A N 1
ATOM 1677 C CA . ASN A 1 206 ? 30.026 -0.279 -7.466 1.00 82.62 206 ASN A CA 1
ATOM 1678 C C . ASN A 1 206 ? 29.878 0.629 -6.226 1.00 82.62 206 ASN A C 1
ATOM 1680 O O . ASN A 1 206 ? 30.881 0.980 -5.603 1.00 82.62 206 ASN A O 1
ATOM 1684 N N . THR A 1 207 ? 28.658 1.026 -5.852 1.00 86.75 207 THR A N 1
ATOM 1685 C CA . THR A 1 207 ? 28.349 1.901 -4.711 1.00 86.75 207 THR A CA 1
ATOM 1686 C C . THR A 1 207 ? 27.148 1.379 -3.915 1.00 86.75 207 THR A C 1
ATOM 1688 O O . THR A 1 207 ? 26.301 0.654 -4.436 1.00 86.75 207 THR A O 1
ATOM 1691 N N . ALA A 1 208 ? 27.041 1.783 -2.645 1.00 83.88 208 ALA A N 1
ATOM 1692 C CA . ALA A 1 208 ? 25.873 1.467 -1.818 1.00 83.88 208 ALA A CA 1
ATOM 1693 C C . ALA A 1 208 ? 24.585 2.119 -2.356 1.00 83.88 208 ALA A C 1
ATOM 1695 O O . ALA A 1 208 ? 23.525 1.508 -2.313 1.00 83.88 208 ALA A O 1
ATOM 1696 N N . GLU A 1 209 ? 24.681 3.325 -2.926 1.00 81.06 209 GLU A N 1
ATOM 1697 C CA . GLU A 1 209 ? 23.545 4.030 -3.539 1.00 81.06 209 GLU A CA 1
ATOM 1698 C C . GLU A 1 209 ? 22.972 3.258 -4.733 1.00 81.06 209 GLU A C 1
ATOM 1700 O O . GLU A 1 209 ? 21.761 3.157 -4.885 1.00 81.06 209 GLU A O 1
ATOM 1705 N N . ASN A 1 210 ? 23.836 2.647 -5.543 1.00 85.25 210 ASN A N 1
ATOM 1706 C CA . ASN A 1 210 ? 23.418 1.801 -6.655 1.00 85.25 210 ASN A CA 1
ATOM 1707 C C . ASN A 1 210 ? 22.703 0.531 -6.185 1.00 85.25 210 ASN A C 1
ATOM 1709 O O . ASN A 1 210 ? 21.743 0.105 -6.821 1.00 85.25 210 ASN A O 1
ATOM 1713 N N . MET A 1 211 ? 23.150 -0.068 -5.079 1.00 84.25 211 MET A N 1
ATOM 1714 C CA . MET A 1 211 ? 22.481 -1.223 -4.480 1.00 84.25 211 MET A CA 1
ATOM 1715 C C . MET A 1 211 ? 21.128 -0.830 -3.877 1.00 84.25 211 MET A C 1
ATOM 1717 O O . MET A 1 211 ? 20.144 -1.533 -4.090 1.00 84.25 211 MET A O 1
ATOM 1721 N N . GLU A 1 212 ? 21.053 0.321 -3.204 1.00 79.81 212 GLU A N 1
ATOM 1722 C CA . GLU A 1 212 ? 19.799 0.879 -2.683 1.00 79.81 212 GLU A CA 1
ATOM 1723 C C . GLU A 1 212 ? 18.812 1.145 -3.816 1.00 79.81 212 GLU A C 1
ATOM 1725 O O . GLU A 1 212 ? 17.679 0.675 -3.770 1.00 79.81 212 GLU A O 1
ATOM 1730 N N . LEU A 1 213 ? 19.268 1.791 -4.890 1.00 73.62 213 LEU A N 1
ATOM 1731 C CA . LEU A 1 213 ? 18.492 1.995 -6.108 1.00 73.62 213 LEU A CA 1
ATOM 1732 C C . LEU A 1 213 ? 18.031 0.657 -6.706 1.00 73.62 213 LEU A C 1
ATOM 1734 O O . LEU A 1 213 ? 16.886 0.523 -7.134 1.00 73.62 213 LEU A O 1
ATOM 1738 N N . ALA A 1 214 ? 18.913 -0.344 -6.746 1.00 78.62 214 ALA A N 1
ATOM 1739 C CA . ALA A 1 214 ? 18.601 -1.650 -7.307 1.00 78.62 214 ALA A CA 1
ATOM 1740 C C . ALA A 1 214 ? 17.511 -2.389 -6.527 1.00 78.62 214 ALA A C 1
ATOM 1742 O O . ALA A 1 214 ? 16.652 -3.024 -7.142 1.00 78.62 214 ALA A O 1
ATOM 1743 N N . VAL A 1 215 ? 17.542 -2.285 -5.199 1.00 73.25 215 VAL A N 1
ATOM 1744 C CA . VAL A 1 215 ? 16.588 -2.929 -4.295 1.00 73.25 215 VAL A CA 1
ATOM 1745 C C . VAL A 1 215 ? 15.274 -2.153 -4.244 1.00 73.25 215 VAL A C 1
ATOM 1747 O O . VAL A 1 215 ? 14.227 -2.731 -4.529 1.00 73.25 215 VAL A O 1
ATOM 1750 N N . GLN A 1 216 ? 15.320 -0.850 -3.954 1.00 65.56 216 GLN A N 1
ATOM 1751 C CA . GLN A 1 216 ? 14.122 -0.020 -3.795 1.00 65.56 216 GLN A CA 1
ATOM 1752 C C . GLN A 1 216 ? 13.339 0.152 -5.100 1.00 65.56 216 GLN A C 1
ATOM 1754 O O . GLN A 1 216 ? 12.111 0.192 -5.078 1.00 65.56 216 GLN A O 1
ATOM 1759 N N . GLU A 1 217 ? 14.031 0.256 -6.239 1.00 62.38 217 GLU A N 1
ATOM 1760 C CA . GLU A 1 217 ? 13.393 0.467 -7.544 1.00 62.38 217 GLU A CA 1
ATOM 1761 C C . GLU A 1 217 ? 13.302 -0.812 -8.394 1.00 62.38 217 GLU A C 1
ATOM 1763 O O . GLU A 1 217 ? 13.013 -0.739 -9.591 1.00 62.38 217 GLU A O 1
ATOM 1768 N N . SER A 1 218 ? 13.556 -1.985 -7.801 1.00 64.19 218 SER A N 1
ATOM 1769 C CA . SER A 1 218 ? 13.419 -3.290 -8.469 1.00 64.19 218 SER A CA 1
ATOM 1770 C C . SER A 1 218 ? 14.258 -3.418 -9.753 1.00 64.19 218 SER A C 1
ATOM 1772 O O . SER A 1 218 ? 13.806 -3.970 -10.758 1.00 64.19 218 SER A O 1
ATOM 1774 N N . ARG A 1 219 ? 15.487 -2.889 -9.760 1.00 76.31 219 ARG A N 1
ATOM 1775 C CA . ARG A 1 219 ? 16.335 -2.828 -10.970 1.00 76.31 219 ARG A CA 1
ATOM 1776 C C . ARG A 1 219 ? 17.273 -4.019 -11.136 1.00 76.31 219 ARG A C 1
ATOM 1778 O O . ARG A 1 219 ? 18.148 -3.981 -12.000 1.00 76.31 219 ARG A O 1
ATOM 1785 N N . ILE A 1 220 ? 17.102 -5.071 -10.340 1.00 80.31 220 ILE A N 1
ATOM 1786 C CA . ILE A 1 220 ? 17.840 -6.322 -10.516 1.00 80.31 220 ILE A CA 1
ATOM 1787 C C . ILE A 1 220 ? 17.081 -7.206 -11.502 1.00 80.31 220 ILE A C 1
ATOM 1789 O O . ILE A 1 220 ? 15.892 -7.466 -11.327 1.00 80.31 220 ILE A O 1
ATOM 1793 N N . ILE A 1 221 ? 17.762 -7.652 -12.552 1.00 78.12 221 ILE A N 1
ATOM 1794 C CA . ILE A 1 221 ? 17.183 -8.413 -13.659 1.00 78.12 221 ILE A CA 1
ATOM 1795 C C . ILE A 1 221 ? 17.980 -9.693 -13.913 1.00 78.12 221 ILE A C 1
ATOM 1797 O O . ILE A 1 221 ? 19.123 -9.807 -13.494 1.00 78.12 221 ILE A O 1
ATOM 1801 N N . ILE A 1 222 ? 17.382 -10.662 -14.600 1.00 81.06 222 ILE A N 1
ATOM 1802 C CA . ILE A 1 222 ? 18.015 -11.907 -15.051 1.00 81.06 222 ILE A CA 1
ATOM 1803 C C . ILE A 1 222 ? 17.614 -12.135 -16.504 1.00 81.06 222 ILE A C 1
ATOM 1805 O O . ILE A 1 222 ? 16.471 -11.877 -16.878 1.00 81.06 222 ILE A O 1
ATOM 1809 N N . ASN A 1 223 ? 18.512 -12.651 -17.341 1.00 83.00 223 ASN A N 1
ATOM 1810 C CA . ASN A 1 223 ? 18.139 -13.108 -18.680 1.00 83.00 223 ASN A CA 1
ATOM 1811 C C . ASN A 1 223 ? 17.783 -14.605 -18.686 1.00 83.00 223 ASN A C 1
ATOM 1813 O O . ASN A 1 223 ? 18.663 -15.454 -18.536 1.00 83.00 223 ASN A O 1
ATOM 1817 N N . ARG A 1 224 ? 16.508 -14.944 -18.930 1.00 76.44 224 ARG A N 1
ATOM 1818 C CA . ARG A 1 224 ? 16.014 -16.335 -18.987 1.00 76.44 224 ARG A CA 1
ATOM 1819 C C . ARG A 1 224 ? 16.779 -17.190 -19.991 1.00 76.44 224 ARG A C 1
ATOM 1821 O O . ARG A 1 224 ? 17.043 -18.357 -19.727 1.00 76.44 224 ARG A O 1
ATOM 1828 N N . ASN A 1 225 ? 17.161 -16.610 -21.129 1.00 81.25 225 ASN A N 1
ATOM 1829 C CA . ASN A 1 225 ? 17.855 -17.332 -22.197 1.00 81.25 225 ASN A CA 1
ATOM 1830 C C . ASN A 1 225 ? 19.284 -17.730 -21.796 1.00 81.25 225 ASN A C 1
ATOM 1832 O O . ASN A 1 225 ? 19.897 -18.564 -22.459 1.00 81.25 225 ASN A O 1
ATOM 1836 N N . ARG A 1 226 ? 19.817 -17.128 -20.725 1.00 84.50 226 ARG A N 1
ATOM 1837 C CA . ARG A 1 226 ? 21.153 -17.391 -20.179 1.00 84.50 226 ARG A CA 1
ATOM 1838 C C . ARG A 1 226 ? 21.125 -18.195 -18.878 1.00 84.50 226 ARG A C 1
ATOM 1840 O O . ARG A 1 226 ? 22.186 -18.453 -18.320 1.00 84.50 226 ARG A O 1
ATOM 1847 N N . LEU A 1 227 ? 19.947 -18.606 -18.404 1.00 81.62 227 LEU A N 1
ATOM 1848 C CA . LEU A 1 227 ? 19.842 -19.451 -17.218 1.00 81.62 227 LEU A CA 1
ATOM 1849 C C . LEU A 1 227 ? 20.404 -20.860 -17.492 1.00 81.62 227 LEU A C 1
ATOM 1851 O O . LEU A 1 227 ? 20.123 -21.425 -18.551 1.00 81.62 227 LEU A O 1
ATOM 1855 N N . PRO A 1 228 ? 21.156 -21.457 -16.554 1.00 79.06 228 PRO A N 1
ATOM 1856 C CA . PRO A 1 228 ? 21.535 -22.870 -16.589 1.00 79.06 228 PRO A CA 1
ATOM 1857 C C . PRO A 1 228 ? 20.324 -23.811 -16.728 1.00 79.06 228 PRO A C 1
ATOM 1859 O O . PRO A 1 228 ? 19.253 -23.522 -16.200 1.00 79.06 228 PRO A O 1
ATOM 1862 N N . GLN A 1 229 ? 20.473 -24.943 -17.431 1.00 69.75 229 GLN A N 1
ATOM 1863 C CA . GLN A 1 229 ? 19.357 -25.867 -17.719 1.00 69.75 229 GLN A CA 1
ATOM 1864 C C . GLN A 1 229 ? 18.680 -26.431 -16.461 1.00 69.75 229 GLN A C 1
ATOM 1866 O O . GLN A 1 229 ? 17.476 -26.658 -16.477 1.00 69.75 229 GLN A O 1
ATOM 1871 N N . ASP A 1 230 ? 19.430 -26.647 -15.381 1.00 70.56 230 ASP A N 1
ATOM 1872 C CA . ASP A 1 230 ? 18.900 -27.082 -14.085 1.00 70.56 230 ASP A CA 1
ATOM 1873 C C . ASP A 1 230 ? 18.028 -25.995 -13.444 1.00 70.56 230 ASP A C 1
ATOM 1875 O O . ASP A 1 230 ? 16.921 -26.285 -13.008 1.00 70.56 230 ASP A O 1
ATOM 1879 N N . LEU A 1 231 ? 18.454 -24.730 -13.509 1.00 68.00 231 LEU A N 1
ATOM 1880 C CA . LEU A 1 231 ? 17.653 -23.588 -13.057 1.00 68.00 231 LEU A CA 1
ATOM 1881 C C . LEU A 1 231 ? 16.467 -23.285 -13.985 1.00 68.00 231 LEU A C 1
ATOM 1883 O O . LEU A 1 231 ? 15.485 -22.708 -13.532 1.00 68.00 231 LEU A O 1
ATOM 1887 N N . GLN A 1 232 ? 16.528 -23.695 -15.259 1.00 61.59 232 GLN A N 1
ATOM 1888 C CA . GLN A 1 232 ? 15.383 -23.662 -16.179 1.00 61.59 232 GLN A CA 1
ATOM 1889 C C . GLN A 1 232 ? 14.331 -24.743 -15.876 1.00 61.59 232 GLN A C 1
ATOM 1891 O O . GLN A 1 232 ? 13.171 -24.575 -16.248 1.00 61.59 232 GLN A O 1
ATOM 1896 N N . LEU A 1 233 ? 14.734 -25.854 -15.247 1.00 48.28 233 LEU A N 1
ATOM 1897 C CA . LEU A 1 233 ? 13.891 -27.019 -14.942 1.00 48.28 233 LEU A CA 1
ATOM 1898 C C . LEU A 1 233 ? 13.386 -27.045 -13.493 1.00 48.28 233 LEU A C 1
ATOM 1900 O O . LEU A 1 233 ? 12.354 -27.668 -13.233 1.00 48.28 233 LEU A O 1
ATOM 1904 N N . ASP A 1 234 ? 14.093 -26.390 -12.573 1.00 45.00 234 ASP A N 1
ATOM 1905 C CA . ASP A 1 234 ? 13.675 -26.233 -11.186 1.00 45.00 234 ASP A CA 1
ATOM 1906 C C . ASP A 1 234 ? 12.393 -25.402 -11.078 1.00 45.00 234 ASP A C 1
ATOM 1908 O O . ASP A 1 234 ? 12.111 -24.505 -11.883 1.00 45.00 234 ASP A O 1
ATOM 1912 N N . ASP A 1 235 ? 11.661 -25.631 -9.987 1.00 42.47 235 ASP A N 1
ATOM 1913 C CA . ASP A 1 235 ? 10.530 -24.806 -9.557 1.00 42.47 235 ASP A CA 1
ATOM 1914 C C . ASP A 1 235 ? 10.893 -23.314 -9.409 1.00 42.47 235 ASP A C 1
ATOM 1916 O O . ASP A 1 235 ? 10.010 -22.503 -9.182 1.00 42.47 235 ASP A O 1
ATOM 1920 N N . VAL A 1 236 ? 12.161 -22.923 -9.588 1.00 41.06 236 VAL A N 1
ATOM 1921 C CA . VAL A 1 236 ? 12.615 -21.538 -9.747 1.00 41.06 236 VAL A CA 1
ATOM 1922 C C . VAL A 1 236 ? 12.033 -20.919 -11.019 1.00 41.06 236 VAL A C 1
ATOM 1924 O O . VAL A 1 236 ? 11.419 -19.869 -10.920 1.00 41.06 236 VAL A O 1
ATOM 1927 N N . VAL A 1 237 ? 12.107 -21.554 -12.197 1.00 42.09 237 VAL A N 1
ATOM 1928 C CA . VAL A 1 237 ? 11.497 -20.987 -13.421 1.00 42.09 237 VAL A CA 1
ATOM 1929 C C . VAL A 1 237 ? 9.981 -21.168 -13.459 1.00 42.09 237 VAL A C 1
ATOM 1931 O O . VAL A 1 237 ? 9.304 -20.285 -13.968 1.00 42.09 237 VAL A O 1
ATOM 1934 N N . LYS A 1 238 ? 9.415 -22.199 -12.816 1.00 38.91 238 LYS A N 1
ATOM 1935 C CA . LYS A 1 238 ? 7.953 -22.295 -12.621 1.00 38.91 238 LYS A CA 1
ATOM 1936 C C . LYS A 1 238 ? 7.396 -21.301 -11.597 1.00 38.91 238 LYS A C 1
ATOM 1938 O O . LYS A 1 238 ? 6.309 -20.785 -11.816 1.00 38.91 238 LYS A O 1
ATOM 1943 N N . ALA A 1 239 ? 8.123 -21.008 -10.516 1.00 39.84 239 ALA A N 1
ATOM 1944 C CA . ALA A 1 239 ? 7.775 -19.938 -9.576 1.00 39.84 239 ALA A CA 1
ATOM 1945 C C . ALA A 1 239 ? 7.973 -18.556 -10.204 1.00 39.84 239 ALA A C 1
ATOM 1947 O O . ALA A 1 239 ? 7.300 -17.607 -9.828 1.00 39.84 239 ALA A O 1
ATOM 1948 N N . LEU A 1 240 ? 8.865 -18.441 -11.187 1.00 39.69 240 LEU A N 1
ATOM 1949 C CA . LEU A 1 240 ? 9.006 -17.236 -11.985 1.00 39.69 240 LEU A CA 1
ATOM 1950 C C . LEU A 1 240 ? 7.937 -17.185 -13.122 1.00 39.69 240 LEU A C 1
ATOM 1952 O O . LEU A 1 240 ? 7.496 -16.105 -13.498 1.00 39.69 240 LEU A O 1
ATOM 1956 N N . ASP A 1 241 ? 7.418 -18.293 -13.656 1.00 37.31 241 ASP A N 1
ATOM 1957 C CA . ASP A 1 241 ? 6.558 -18.269 -14.859 1.00 37.31 241 ASP A CA 1
ATOM 1958 C C . ASP A 1 241 ? 5.132 -17.719 -14.668 1.00 37.31 241 ASP A C 1
ATOM 1960 O O . ASP A 1 241 ? 4.572 -17.194 -15.633 1.00 37.31 241 ASP A O 1
ATOM 1964 N N . ASP A 1 242 ? 4.579 -17.717 -13.452 1.00 36.41 242 ASP A N 1
ATOM 1965 C CA . ASP A 1 242 ? 3.302 -17.035 -13.162 1.00 36.41 242 ASP A CA 1
ATOM 1966 C C . ASP A 1 242 ? 3.497 -15.565 -12.698 1.00 36.41 242 ASP A C 1
ATOM 1968 O O . ASP A 1 242 ? 2.529 -14.807 -12.590 1.00 36.41 242 ASP A O 1
ATOM 1972 N N . GLU A 1 243 ? 4.748 -15.135 -12.461 1.00 43.84 243 GLU A N 1
ATOM 1973 C CA . GLU A 1 243 ? 5.106 -13.952 -11.649 1.00 43.84 243 GLU A CA 1
ATOM 1974 C C . GLU A 1 243 ? 6.176 -13.023 -12.273 1.00 43.84 243 GLU A C 1
ATOM 1976 O O . GLU A 1 243 ? 6.549 -12.006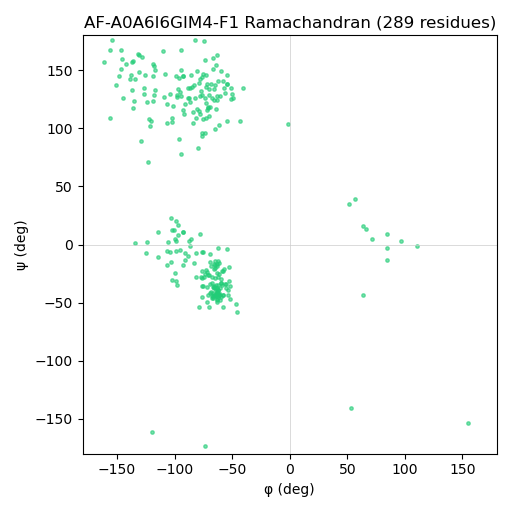 -11.686 1.00 43.84 243 GLU A O 1
ATOM 1981 N N . ILE A 1 244 ? 6.684 -13.318 -13.472 1.00 41.66 244 ILE A N 1
ATOM 1982 C CA . ILE A 1 244 ? 7.739 -12.522 -14.115 1.00 41.66 244 ILE A CA 1
ATOM 1983 C C . ILE A 1 244 ? 7.216 -11.205 -14.721 1.00 41.66 244 ILE A C 1
ATOM 1985 O O . ILE A 1 244 ? 6.365 -11.192 -15.616 1.00 41.66 244 ILE A O 1
ATOM 1989 N N . VAL A 1 245 ? 7.869 -10.089 -14.371 1.00 46.78 245 VAL A N 1
ATOM 1990 C CA . VAL A 1 245 ? 7.851 -8.852 -15.172 1.00 46.78 245 VAL A CA 1
ATOM 1991 C C . VAL A 1 245 ? 8.720 -9.067 -16.410 1.00 46.78 245 VAL A C 1
ATOM 1993 O O . VAL A 1 245 ? 9.943 -8.929 -16.359 1.00 46.78 245 VAL A O 1
ATOM 1996 N N . ASN A 1 246 ? 8.096 -9.443 -17.528 1.00 49.09 246 ASN A N 1
ATOM 1997 C CA . ASN A 1 246 ? 8.800 -9.500 -18.802 1.00 49.09 246 ASN A CA 1
ATOM 1998 C C . ASN A 1 246 ? 9.085 -8.063 -19.280 1.00 49.09 246 ASN A C 1
ATOM 2000 O O . ASN A 1 246 ? 8.161 -7.291 -19.547 1.00 49.09 246 ASN A O 1
ATOM 2004 N N . ILE A 1 247 ? 10.368 -7.716 -19.371 1.00 53.66 247 ILE A N 1
ATOM 2005 C CA . ILE A 1 247 ? 10.877 -6.412 -19.824 1.00 53.66 247 ILE A CA 1
ATOM 2006 C C . ILE A 1 247 ? 11.412 -6.485 -21.264 1.00 53.66 247 ILE A C 1
ATOM 2008 O O . ILE A 1 247 ? 12.211 -5.648 -21.691 1.00 53.66 247 ILE A O 1
ATOM 2012 N N . ASP A 1 248 ? 10.946 -7.464 -22.040 1.00 55.03 248 ASP A N 1
ATOM 2013 C CA . ASP A 1 248 ? 11.242 -7.596 -23.462 1.00 55.03 248 ASP A CA 1
ATOM 2014 C C . ASP A 1 248 ? 10.963 -6.289 -24.208 1.00 55.03 248 ASP A C 1
ATOM 2016 O O . ASP A 1 248 ? 9.949 -5.610 -24.025 1.00 55.03 248 ASP A O 1
ATOM 2020 N N . GLY A 1 249 ? 11.910 -5.909 -25.064 1.00 56.28 249 GLY A N 1
ATOM 2021 C CA . GLY A 1 249 ? 11.853 -4.655 -25.804 1.00 56.28 249 GLY A CA 1
ATOM 2022 C C . GLY A 1 249 ? 12.387 -3.427 -25.059 1.00 56.28 249 GLY A C 1
ATOM 2023 O O . GLY A 1 249 ? 12.679 -2.444 -25.744 1.00 56.28 249 GLY A O 1
ATOM 2024 N N . HIS A 1 250 ? 12.615 -3.472 -23.739 1.00 59.16 250 HIS A N 1
ATOM 2025 C CA . HIS A 1 250 ? 13.302 -2.392 -23.008 1.00 59.16 250 HIS A CA 1
ATOM 2026 C C . HIS A 1 250 ? 14.817 -2.404 -23.228 1.00 59.16 250 HIS A C 1
ATOM 2028 O O . HIS A 1 250 ? 15.442 -1.348 -23.243 1.00 59.16 250 HIS A O 1
ATOM 2034 N N . PHE A 1 251 ? 15.394 -3.576 -23.481 1.00 68.62 251 PHE A N 1
ATOM 2035 C CA . PHE A 1 251 ? 16.829 -3.765 -23.684 1.00 68.62 251 PHE A CA 1
ATOM 2036 C C . PHE A 1 251 ? 17.145 -4.107 -25.142 1.00 68.62 251 PHE A C 1
ATOM 2038 O O . PHE A 1 251 ? 16.252 -4.381 -25.953 1.00 68.62 251 PHE A O 1
ATOM 2045 N N . ALA A 1 252 ? 18.426 -4.027 -25.508 1.00 70.56 252 ALA A N 1
ATOM 2046 C CA . ALA A 1 252 ? 18.901 -4.427 -26.835 1.00 70.56 252 ALA A CA 1
ATOM 2047 C C . ALA A 1 252 ? 18.728 -5.939 -27.083 1.00 70.56 252 ALA A C 1
ATOM 2049 O O . ALA A 1 252 ? 18.527 -6.357 -28.221 1.00 70.56 252 ALA A O 1
ATOM 2050 N N . GLU A 1 253 ? 18.769 -6.731 -26.013 1.00 71.19 253 GLU A N 1
ATOM 2051 C CA . GLU A 1 253 ? 18.566 -8.179 -25.997 1.00 71.19 253 GLU A CA 1
ATOM 2052 C C . GLU A 1 253 ? 17.207 -8.507 -25.353 1.00 71.19 253 GLU A C 1
ATOM 2054 O O . GLU A 1 253 ? 16.764 -7.805 -24.443 1.00 71.19 253 GLU A O 1
ATOM 2059 N N . ASN A 1 254 ? 16.550 -9.569 -25.823 1.00 70.56 254 ASN A N 1
ATOM 2060 C CA . ASN A 1 254 ? 15.309 -10.086 -25.237 1.00 70.56 254 ASN A CA 1
ATOM 2061 C C . ASN A 1 254 ? 15.606 -11.208 -24.224 1.00 70.56 254 ASN A C 1
ATOM 2063 O O . ASN A 1 254 ? 16.702 -11.772 -24.194 1.00 70.56 254 ASN A O 1
ATOM 2067 N N . GLY A 1 255 ? 14.603 -11.575 -23.433 1.00 70.62 255 GLY A N 1
ATOM 2068 C CA . GLY A 1 255 ? 14.659 -12.612 -22.408 1.00 70.62 255 GLY A CA 1
ATOM 2069 C C . GLY A 1 255 ? 14.912 -12.082 -21.003 1.00 70.62 255 GLY A C 1
ATOM 2070 O O . GLY A 1 255 ? 15.031 -12.886 -20.082 1.00 70.62 255 GLY A O 1
ATOM 2071 N N . TYR A 1 256 ? 15.000 -10.764 -20.815 1.00 72.75 256 TYR A N 1
ATOM 2072 C CA . TYR A 1 256 ? 15.206 -10.185 -19.493 1.00 72.75 256 TYR A CA 1
ATOM 2073 C C . TYR A 1 256 ? 13.930 -10.164 -18.657 1.00 72.75 256 TYR A C 1
ATOM 2075 O O . TYR A 1 256 ? 12.829 -9.893 -19.143 1.00 72.75 256 TYR A O 1
ATOM 2083 N N . VAL A 1 257 ? 14.114 -10.413 -17.366 1.00 65.31 257 VAL A N 1
ATOM 2084 C CA . VAL A 1 257 ? 13.067 -10.450 -16.350 1.00 65.31 257 VAL A CA 1
ATOM 2085 C C . VAL A 1 257 ? 13.548 -9.754 -15.098 1.00 65.31 257 VAL A C 1
ATOM 2087 O O . VAL A 1 257 ? 14.725 -9.854 -14.778 1.00 65.31 257 VAL A O 1
ATOM 2090 N N . VAL A 1 258 ? 12.664 -9.078 -14.373 1.00 62.69 258 VAL A N 1
ATOM 2091 C CA . VAL A 1 258 ? 13.006 -8.568 -13.036 1.00 62.69 258 VAL A CA 1
ATOM 2092 C C . VAL A 1 258 ? 13.133 -9.741 -12.065 1.00 62.69 258 VAL A C 1
ATOM 2094 O O . VAL A 1 258 ? 12.292 -10.641 -12.061 1.00 62.69 258 VAL A O 1
ATOM 2097 N N . ALA A 1 259 ? 14.193 -9.742 -11.263 1.00 68.81 259 ALA A N 1
ATOM 2098 C CA . ALA A 1 259 ? 14.453 -10.774 -10.275 1.00 68.81 259 ALA A CA 1
ATOM 2099 C C . ALA A 1 259 ? 13.685 -10.499 -8.976 1.00 68.81 259 ALA A C 1
ATOM 2101 O O . ALA A 1 259 ? 13.674 -9.377 -8.470 1.00 68.81 259 ALA A O 1
ATOM 2102 N N . ASN A 1 260 ? 13.096 -11.542 -8.389 1.00 68.69 260 ASN A N 1
ATOM 2103 C CA . ASN A 1 260 ? 12.641 -11.488 -7.003 1.00 68.69 260 ASN A CA 1
ATOM 2104 C C . ASN A 1 260 ? 13.876 -11.475 -6.088 1.00 68.69 260 ASN A C 1
ATOM 2106 O O . ASN A 1 260 ? 14.654 -12.428 -6.101 1.00 68.69 260 ASN A O 1
ATOM 2110 N N . ILE A 1 261 ? 14.063 -10.402 -5.320 1.00 70.88 261 ILE A N 1
ATOM 2111 C CA . ILE A 1 261 ? 15.279 -10.191 -4.524 1.00 70.88 261 ILE A CA 1
ATOM 2112 C C . ILE A 1 261 ? 15.427 -11.194 -3.373 1.00 70.88 261 ILE A C 1
ATOM 2114 O O . ILE A 1 261 ? 16.546 -11.619 -3.101 1.00 70.88 261 ILE A O 1
ATOM 2118 N N . ASP A 1 262 ? 14.331 -11.650 -2.759 1.00 65.50 262 ASP A N 1
ATOM 2119 C CA . ASP A 1 262 ? 14.367 -12.678 -1.711 1.00 65.50 262 ASP A CA 1
ATOM 2120 C C . ASP A 1 262 ? 14.820 -14.026 -2.267 1.00 65.50 262 ASP A C 1
ATOM 2122 O O . ASP A 1 262 ? 15.706 -14.670 -1.704 1.00 65.50 262 ASP A O 1
ATOM 2126 N N . ARG A 1 263 ? 14.263 -14.437 -3.411 1.00 72.00 263 ARG A N 1
ATOM 2127 C CA . ARG A 1 263 ? 14.663 -15.674 -4.097 1.00 72.00 263 ARG A CA 1
ATOM 2128 C C . ARG A 1 263 ? 16.067 -15.586 -4.663 1.00 72.00 263 ARG A C 1
ATOM 2130 O O . ARG A 1 263 ? 16.831 -16.538 -4.562 1.00 72.00 263 ARG A O 1
ATOM 2137 N N . LEU A 1 264 ? 16.420 -14.447 -5.243 1.00 78.75 264 LEU A N 1
ATOM 2138 C CA . LEU A 1 264 ? 17.761 -14.226 -5.757 1.00 78.75 264 LEU A CA 1
ATOM 2139 C C . LEU A 1 264 ? 18.795 -14.287 -4.630 1.00 78.75 264 LEU A C 1
ATOM 2141 O O . LEU A 1 264 ? 19.852 -14.884 -4.816 1.00 78.75 264 LEU A O 1
ATOM 2145 N N . ALA A 1 265 ? 18.475 -13.736 -3.456 1.00 81.12 265 ALA A N 1
ATOM 2146 C CA . ALA A 1 265 ? 19.346 -13.828 -2.295 1.00 81.12 265 ALA A CA 1
ATOM 2147 C C . ALA A 1 265 ? 19.520 -15.273 -1.803 1.00 81.12 265 ALA A C 1
ATOM 2149 O O . ALA A 1 265 ? 20.634 -15.655 -1.461 1.00 81.12 265 ALA A O 1
ATOM 2150 N N . GLU A 1 266 ? 18.470 -16.104 -1.840 1.00 79.12 266 GLU A N 1
ATOM 2151 C CA . GLU A 1 266 ? 18.576 -17.549 -1.558 1.00 79.12 266 GLU A CA 1
ATOM 2152 C C . GLU A 1 266 ? 19.492 -18.286 -2.550 1.00 79.12 266 GLU A C 1
ATOM 2154 O O . GLU A 1 266 ? 20.069 -19.319 -2.217 1.00 79.12 266 GLU A O 1
ATOM 2159 N N . LEU A 1 267 ? 19.647 -17.749 -3.760 1.00 82.50 267 LEU A N 1
ATOM 2160 C CA . LEU A 1 267 ? 20.505 -18.287 -4.810 1.00 82.50 267 LEU A CA 1
ATOM 2161 C C . LEU A 1 267 ? 21.883 -17.610 -4.858 1.00 82.50 267 LEU A C 1
ATOM 2163 O O . LEU A 1 267 ? 22.576 -17.759 -5.863 1.00 82.50 267 LEU A O 1
ATOM 2167 N N . SER A 1 268 ? 22.316 -16.892 -3.813 1.00 86.50 268 SER A N 1
ATOM 2168 C CA . SER A 1 268 ? 23.552 -16.089 -3.842 1.00 86.50 268 SER A CA 1
ATOM 2169 C C . SER A 1 268 ? 24.792 -16.889 -4.265 1.00 86.50 268 SER A C 1
ATOM 2171 O O . SER A 1 268 ? 25.576 -16.421 -5.091 1.00 86.50 268 SER A O 1
ATOM 2173 N N . ALA A 1 269 ? 24.918 -18.141 -3.815 1.00 84.50 269 ALA A N 1
ATOM 2174 C CA . ALA A 1 269 ? 26.000 -19.050 -4.206 1.00 84.50 269 ALA A CA 1
ATOM 2175 C C . ALA A 1 269 ? 25.995 -19.430 -5.702 1.00 84.50 269 ALA A C 1
ATOM 2177 O O . ALA A 1 269 ? 27.013 -19.867 -6.242 1.00 84.50 269 ALA A O 1
ATOM 2178 N N . ARG A 1 270 ? 24.858 -19.280 -6.388 1.00 85.56 270 ARG A N 1
ATOM 2179 C CA . ARG A 1 270 ? 24.680 -19.515 -7.830 1.00 85.56 270 ARG A CA 1
ATOM 2180 C C . ARG A 1 270 ? 24.827 -18.233 -8.653 1.00 85.56 270 ARG A C 1
ATOM 2182 O O . ARG A 1 270 ? 24.812 -18.311 -9.878 1.00 85.56 270 ARG A O 1
ATOM 2189 N N . ILE A 1 271 ? 24.989 -17.066 -8.029 1.00 88.88 271 ILE A N 1
ATOM 2190 C CA . ILE A 1 271 ? 25.217 -15.818 -8.759 1.00 88.88 271 ILE A CA 1
ATOM 2191 C C . ILE A 1 271 ? 26.693 -15.744 -9.141 1.00 88.88 271 ILE A C 1
ATOM 2193 O O . ILE A 1 271 ? 27.598 -15.669 -8.307 1.00 88.88 271 ILE A O 1
ATOM 2197 N N . GLN A 1 272 ? 26.951 -15.749 -10.443 1.00 88.94 272 GLN A N 1
ATOM 2198 C CA . GLN A 1 272 ? 28.284 -15.562 -10.974 1.00 88.94 272 GLN A CA 1
ATOM 2199 C C . GLN A 1 272 ? 28.749 -14.117 -10.765 1.00 88.94 272 GLN A C 1
ATOM 2201 O O . GLN A 1 272 ? 29.831 -13.897 -10.224 1.00 88.94 272 GLN A O 1
ATOM 2206 N N . ARG A 1 273 ? 27.958 -13.142 -11.219 1.00 91.06 273 ARG A N 1
ATOM 2207 C CA . ARG A 1 273 ? 28.241 -11.707 -11.084 1.00 91.06 273 ARG A CA 1
ATOM 2208 C C . ARG A 1 273 ? 26.975 -10.880 -11.288 1.00 91.06 273 ARG A C 1
ATOM 2210 O O . ARG A 1 273 ? 26.078 -11.329 -11.997 1.00 91.06 273 ARG A O 1
ATOM 2217 N N . PHE A 1 274 ? 26.958 -9.662 -10.758 1.00 91.25 274 PHE A N 1
ATOM 2218 C CA . PHE A 1 274 ? 26.054 -8.619 -11.240 1.00 91.25 274 PHE A CA 1
ATOM 2219 C C . PHE A 1 274 ? 26.765 -7.791 -12.307 1.00 91.25 274 PHE A C 1
ATOM 2221 O O . PHE A 1 274 ? 27.984 -7.617 -12.268 1.00 91.25 274 PHE A O 1
ATOM 2228 N N . THR A 1 275 ? 26.038 -7.326 -13.312 1.00 89.69 275 THR A N 1
ATOM 2229 C CA . THR A 1 275 ? 26.595 -6.470 -14.360 1.00 89.69 275 THR A CA 1
ATOM 2230 C C . THR A 1 275 ? 25.635 -5.339 -14.658 1.00 89.69 275 THR A C 1
ATOM 2232 O O . THR A 1 275 ? 24.441 -5.562 -14.835 1.00 89.69 275 THR A O 1
ATOM 2235 N N . GLU A 1 276 ? 26.162 -4.122 -14.729 1.00 90.06 276 GLU A N 1
ATOM 2236 C CA . GLU A 1 276 ? 25.385 -2.962 -15.139 1.00 90.06 276 GLU A CA 1
ATOM 2237 C C . GLU A 1 276 ? 24.905 -3.133 -16.581 1.00 90.06 276 GLU A C 1
ATOM 2239 O O . GLU A 1 276 ? 25.687 -3.340 -17.513 1.00 90.06 276 GLU A O 1
ATOM 2244 N N . VAL A 1 277 ? 23.597 -3.035 -16.766 1.00 85.12 277 VAL A N 1
ATOM 2245 C CA . VAL A 1 277 ? 22.958 -3.045 -18.072 1.00 85.12 277 VAL A CA 1
ATOM 2246 C C . VAL A 1 277 ? 22.090 -1.811 -18.161 1.00 85.12 277 VAL A C 1
ATOM 2248 O O . VAL A 1 277 ? 21.283 -1.524 -17.283 1.00 85.12 277 VAL A O 1
ATOM 2251 N N . THR A 1 278 ? 22.255 -1.067 -19.243 1.00 80.50 278 THR A N 1
ATOM 2252 C CA . THR A 1 278 ? 21.415 0.089 -19.515 1.00 80.50 278 THR A CA 1
ATOM 2253 C C . THR A 1 278 ? 20.304 -0.305 -20.469 1.00 80.50 278 THR A C 1
ATOM 2255 O O . THR A 1 278 ? 20.536 -0.978 -21.478 1.00 80.50 278 THR A O 1
ATOM 2258 N N . ASP A 1 279 ? 19.086 0.111 -20.158 1.00 75.06 279 ASP A N 1
ATOM 2259 C CA . ASP A 1 279 ? 17.983 -0.042 -21.092 1.00 75.06 279 ASP A CA 1
ATOM 2260 C C . ASP A 1 279 ? 18.087 0.971 -22.252 1.00 75.06 279 ASP A C 1
ATOM 2262 O O . ASP A 1 279 ? 18.956 1.847 -22.290 1.00 75.06 279 ASP A O 1
ATOM 2266 N N . LYS A 1 280 ? 17.186 0.876 -23.231 1.00 67.25 280 LYS A N 1
ATOM 2267 C CA . LYS A 1 280 ? 17.144 1.788 -24.388 1.00 67.25 280 LYS A CA 1
ATOM 2268 C C . LYS A 1 280 ? 16.886 3.253 -24.014 1.00 67.25 280 LYS A C 1
ATOM 2270 O O . LYS A 1 280 ? 17.070 4.123 -24.861 1.00 67.25 280 LYS A O 1
ATOM 2275 N N . GLU A 1 281 ? 16.445 3.523 -22.789 1.00 55.09 281 GLU A N 1
ATOM 2276 C CA . GLU A 1 281 ? 16.125 4.855 -22.270 1.00 55.09 281 GLU A CA 1
ATOM 2277 C C . GLU A 1 281 ? 17.272 5.433 -21.420 1.00 55.09 281 GLU A C 1
ATOM 2279 O O . GLU A 1 281 ? 17.150 6.540 -20.899 1.00 55.09 281 GLU A O 1
ATOM 2284 N N . GLY A 1 282 ? 18.404 4.728 -21.299 1.00 69.12 282 GLY A N 1
ATOM 2285 C CA . GLY A 1 282 ? 19.550 5.197 -20.521 1.00 69.12 282 GLY A CA 1
ATOM 2286 C C . GLY A 1 282 ? 19.459 4.875 -19.026 1.00 69.12 282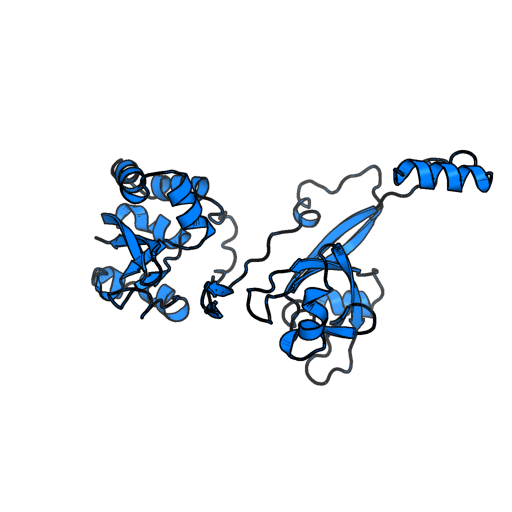 GLY A C 1
ATOM 2287 O O . GLY A 1 282 ? 20.267 5.375 -18.246 1.00 69.12 282 GLY A O 1
ATOM 2288 N N . ARG A 1 283 ? 18.485 4.063 -18.598 1.00 71.06 283 ARG A N 1
ATOM 2289 C CA . ARG A 1 283 ? 18.273 3.714 -17.188 1.00 71.06 283 ARG A CA 1
ATOM 2290 C C . ARG A 1 283 ? 19.161 2.545 -16.787 1.00 71.06 283 ARG A C 1
ATOM 2292 O O . ARG A 1 283 ? 19.241 1.554 -17.507 1.00 71.06 283 ARG A O 1
ATOM 2299 N N . LEU A 1 284 ? 19.783 2.660 -15.617 1.00 79.44 284 LEU A N 1
ATOM 2300 C CA . LEU A 1 284 ? 20.658 1.636 -15.055 1.00 79.44 284 LEU A CA 1
ATOM 2301 C C . LEU A 1 284 ? 19.859 0.469 -14.461 1.00 79.44 284 LEU A C 1
ATOM 2303 O O . LEU A 1 284 ? 18.927 0.694 -13.691 1.00 79.44 284 LEU A O 1
ATOM 2307 N N . PHE A 1 285 ? 20.249 -0.752 -14.802 1.00 84.25 285 PHE A N 1
ATOM 2308 C CA . PHE A 1 285 ? 19.792 -2.012 -14.222 1.00 84.25 285 PHE A CA 1
ATOM 2309 C C . PHE A 1 285 ? 20.997 -2.893 -13.891 1.00 84.25 285 PHE A C 1
ATOM 2311 O O . PHE A 1 285 ? 22.096 -2.662 -14.394 1.00 84.25 285 PHE A O 1
ATOM 2318 N N . PHE A 1 286 ? 20.778 -3.920 -13.074 1.00 88.31 286 PHE A N 1
ATOM 2319 C CA . PHE A 1 286 ? 21.802 -4.873 -12.657 1.00 88.31 286 PHE A CA 1
ATOM 2320 C C . PHE A 1 286 ? 21.395 -6.282 -13.083 1.00 88.31 286 PHE A C 1
ATOM 2322 O O . PHE A 1 286 ? 20.486 -6.874 -12.509 1.00 88.31 286 PHE A O 1
ATOM 2329 N N . ASP A 1 287 ? 22.056 -6.815 -14.107 1.00 89.25 287 ASP A N 1
ATOM 2330 C CA . ASP A 1 287 ? 21.865 -8.180 -14.597 1.00 89.25 287 ASP A CA 1
ATOM 2331 C C . ASP A 1 287 ? 22.606 -9.177 -13.704 1.00 89.25 287 ASP A C 1
ATOM 2333 O O . ASP A 1 287 ? 23.836 -9.153 -13.621 1.00 89.25 287 ASP A O 1
ATOM 2337 N N . ALA A 1 288 ? 21.855 -10.042 -13.029 1.00 89.44 288 ALA A N 1
ATOM 2338 C CA . ALA A 1 288 ? 22.364 -11.142 -12.233 1.00 89.44 288 ALA A CA 1
ATOM 2339 C C . ALA A 1 288 ? 22.633 -12.348 -13.141 1.00 89.44 288 ALA A C 1
ATOM 2341 O O . ALA A 1 288 ? 21.729 -13.061 -13.584 1.00 89.44 288 ALA A O 1
ATOM 2342 N N . ILE A 1 289 ? 23.912 -12.581 -13.416 1.00 88.06 289 ILE A N 1
ATOM 2343 C CA . ILE A 1 289 ? 24.368 -13.693 -14.245 1.00 88.06 289 ILE A CA 1
ATOM 2344 C C . ILE A 1 289 ? 24.529 -14.916 -13.347 1.00 88.06 289 ILE A C 1
ATOM 2346 O O . ILE A 1 289 ? 25.289 -14.869 -12.383 1.00 88.06 289 ILE A O 1
ATOM 2350 N N . MET A 1 290 ? 23.835 -16.004 -13.678 1.00 86.75 290 MET A N 1
ATOM 2351 C CA . MET A 1 290 ? 23.824 -17.250 -12.903 1.00 86.75 290 MET A CA 1
ATOM 2352 C C . MET A 1 290 ? 24.860 -18.257 -13.436 1.00 86.75 290 MET A C 1
ATOM 2354 O O . MET A 1 290 ? 25.141 -18.261 -14.635 1.00 86.75 290 MET A O 1
ATOM 2358 N N . GLN A 1 291 ? 25.406 -19.107 -12.556 1.00 83.44 291 GLN A N 1
ATOM 2359 C CA . GLN A 1 291 ? 26.315 -20.219 -12.891 1.00 83.44 291 GLN A CA 1
ATOM 2360 C C . GLN A 1 291 ? 25.650 -21.596 -12.800 1.00 83.44 291 GLN A C 1
ATOM 2362 O O . GLN A 1 291 ? 24.767 -21.799 -11.926 1.00 83.44 291 GLN A O 1
#

Solvent-accessible surface area (backbone atoms only — not comparable to full-atom values): 16690 Å² total; per-residue (Å²): 131,59,72,70,57,55,54,53,55,55,42,62,73,70,72,60,71,78,78,56,69,91,75,63,81,48,67,41,66,39,51,79,45,76,48,46,37,31,60,13,72,81,44,51,28,72,84,43,51,91,76,59,54,69,72,42,69,37,49,78,43,82,36,68,80,41,92,90,41,55,44,38,35,37,32,19,57,75,99,38,53,25,28,25,56,44,81,95,67,22,58,66,57,37,51,37,53,76,66,64,76,55,75,76,45,33,28,30,67,41,74,38,89,59,32,46,64,62,50,26,41,29,32,36,35,27,34,76,43,72,62,54,100,66,73,79,55,79,94,52,50,73,32,65,60,86,75,84,77,87,72,40,32,48,48,48,100,81,78,44,77,44,63,48,60,76,79,77,70,74,81,60,88,88,70,83,77,71,80,42,37,66,49,45,50,52,43,26,50,76,44,29,96,55,77,61,50,58,53,34,51,52,73,26,43,73,45,72,67,50,36,31,48,29,54,70,67,60,26,34,26,31,46,62,84,62,48,44,71,66,56,61,70,35,69,63,38,60,63,36,69,86,51,57,38,75,46,60,76,46,37,96,60,72,46,37,27,49,54,59,65,71,62,50,21,67,40,31,71,38,50,66,38,40,38,79,41,60,34,79,85,72,48,80,30,32,36,50,41,57,99

Foldseek 3Di:
DDPVVVVVVVCVVVVPDDDPPVVDWDWAKFFDDKFFFPPQVVWCNVVCQVVADFFDKWDWDQDCPPPVANLWIFTHDVPTTRHTDDRVPRNVVSVCVVVVVFDKIKTWHDADPQADSRHRTMMTITGIDTDDVDDDPPVSVVRRDDDDDDGQWGQDPVRDIQGNDDDPPPPPPPDDDQDFLVSLLVLLVVLAPDPVLVVQVCVQQVDRVSSRCCRNVLQEKEALVQDDVVCCVDCVVVVCVVRWRQPAPQAPDGRMTRDDSNVVSNCSNQFPHWDWGATPVRDTGTYGRGD